Protein AF-A0AAD9NAL9-F1 (afdb_monomer_lite)

Radius of gyration: 39.84 Å; chains: 1; bounding box: 112×48×122 Å

InterPro domains:
  IPR003599 Immunoglobulin domain subtype [SM00409] (81-164)
  IPR003599 Immunoglobulin domain subtype [SM00409] (167-254)
  IPR013783 Immunoglobulin-like fold [G3DSA:2.60.40.10] (79-165)
  IPR036179 Immunoglobulin-like domain superfamily [SSF48726] (84-163)
  IPR036179 Immunoglobulin-like domain superfamily [SSF48726] (168-252)

Structure (mmCIF, N/CA/C/O backbone):
data_AF-A0AAD9NAL9-F1
#
_entry.id   AF-A0AAD9NAL9-F1
#
loop_
_atom_site.group_PDB
_atom_site.id
_atom_site.type_symbol
_atom_site.label_atom_id
_atom_site.label_alt_id
_atom_site.label_comp_id
_atom_site.label_asym_id
_atom_site.label_entity_id
_atom_site.label_seq_id
_atom_site.pdbx_PDB_ins_code
_atom_site.Cartn_x
_atom_site.Cartn_y
_atom_site.Cartn_z
_atom_site.occupancy
_atom_site.B_iso_or_equiv
_atom_site.auth_seq_id
_atom_site.auth_comp_id
_atom_site.auth_asym_id
_atom_site.auth_atom_id
_atom_site.pdbx_PDB_model_num
ATOM 1 N N . MET A 1 1 ? -46.123 9.321 -4.886 1.00 51.00 1 MET A N 1
ATOM 2 C CA . MET A 1 1 ? -44.839 9.885 -5.371 1.00 51.00 1 MET A CA 1
ATOM 3 C C . MET A 1 1 ? -43.604 9.031 -5.029 1.00 51.00 1 MET A C 1
ATOM 5 O O . MET A 1 1 ? -42.494 9.513 -5.182 1.00 51.00 1 MET A O 1
ATOM 9 N N . SER A 1 2 ? -43.747 7.754 -4.648 1.00 51.25 2 SER A N 1
ATOM 10 C CA . SER A 1 2 ? -42.620 6.907 -4.201 1.00 51.25 2 SER A CA 1
ATOM 11 C C . SER A 1 2 ? -42.384 5.634 -5.030 1.00 51.25 2 SER A C 1
ATOM 13 O O . SER A 1 2 ? -41.404 4.940 -4.795 1.00 51.25 2 SER A O 1
ATOM 15 N N . ALA A 1 3 ? -43.218 5.336 -6.034 1.00 46.09 3 ALA A N 1
ATOM 16 C CA . ALA A 1 3 ? -43.043 4.150 -6.885 1.00 46.09 3 ALA A CA 1
ATOM 17 C C . ALA A 1 3 ? -42.178 4.412 -8.138 1.00 46.09 3 ALA A C 1
ATOM 19 O O . ALA A 1 3 ? -41.497 3.512 -8.6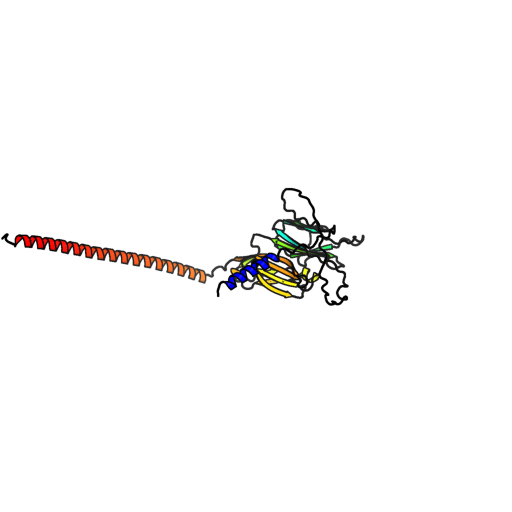21 1.00 46.09 3 ALA A O 1
ATOM 20 N N . SER A 1 4 ? -42.140 5.651 -8.640 1.00 50.12 4 SER A N 1
ATOM 21 C CA . SER A 1 4 ? -41.429 5.993 -9.885 1.00 50.12 4 SER A CA 1
ATOM 22 C C . SER A 1 4 ? -39.906 6.083 -9.726 1.00 50.12 4 SER A C 1
ATOM 24 O O . SER A 1 4 ? -39.181 5.876 -10.692 1.00 50.12 4 SER A O 1
ATOM 26 N N . ILE A 1 5 ? -39.408 6.342 -8.511 1.00 56.06 5 ILE A N 1
ATOM 27 C CA . ILE A 1 5 ? -37.963 6.448 -8.244 1.00 56.06 5 ILE A CA 1
ATOM 28 C C . ILE A 1 5 ? -37.315 5.058 -8.177 1.00 56.06 5 ILE A C 1
ATOM 30 O O . ILE A 1 5 ? -36.204 4.890 -8.662 1.00 56.06 5 ILE A O 1
ATOM 34 N N . ILE A 1 6 ? -38.033 4.047 -7.674 1.00 60.66 6 ILE A N 1
ATOM 35 C CA . ILE A 1 6 ? -37.538 2.662 -7.570 1.00 60.66 6 ILE A CA 1
ATOM 36 C C . ILE A 1 6 ? -37.454 1.996 -8.955 1.00 60.66 6 ILE A C 1
ATOM 38 O O . ILE A 1 6 ? -36.547 1.209 -9.222 1.00 60.66 6 ILE A O 1
ATOM 42 N N . TYR A 1 7 ? -38.356 2.355 -9.873 1.00 55.44 7 TYR A N 1
ATOM 43 C CA . TYR A 1 7 ? -38.320 1.847 -11.247 1.00 55.44 7 TYR A CA 1
ATOM 44 C C . TYR A 1 7 ? -37.151 2.441 -12.056 1.00 55.44 7 TYR A C 1
ATOM 46 O O . TYR A 1 7 ? -36.546 1.744 -12.868 1.00 55.44 7 TYR A O 1
ATOM 54 N N . LEU A 1 8 ? -36.773 3.699 -11.789 1.00 52.38 8 LEU A N 1
ATOM 55 C CA . LEU A 1 8 ? -35.640 4.352 -12.455 1.00 52.38 8 LEU A CA 1
ATOM 56 C C . LEU A 1 8 ? -34.282 3.789 -11.995 1.00 52.38 8 LEU A C 1
ATOM 58 O O . LEU A 1 8 ? -33.385 3.616 -12.819 1.00 52.38 8 LEU A O 1
ATOM 62 N N . THR A 1 9 ? -34.131 3.437 -10.712 1.00 59.38 9 THR A N 1
ATOM 63 C CA . THR A 1 9 ? -32.904 2.800 -10.198 1.00 59.38 9 THR A CA 1
ATOM 64 C C . THR A 1 9 ? -32.730 1.364 -10.689 1.00 59.38 9 THR A C 1
ATOM 66 O O . THR A 1 9 ? -31.605 0.961 -10.978 1.00 59.38 9 THR A O 1
ATOM 69 N N . LEU A 1 10 ? -33.817 0.606 -10.869 1.00 53.22 10 LEU A N 1
ATOM 70 C CA . LEU A 1 10 ? -33.749 -0.753 -11.423 1.00 53.22 10 LEU A CA 1
ATOM 71 C C . LEU A 1 10 ? -33.421 -0.774 -12.927 1.00 53.22 10 LEU A C 1
ATOM 73 O O . LEU A 1 10 ? -32.719 -1.677 -13.384 1.00 53.22 10 LEU A O 1
ATOM 77 N N . ILE A 1 11 ? -33.859 0.234 -13.690 1.00 58.50 11 ILE A N 1
ATOM 78 C CA . ILE A 1 11 ? -33.485 0.382 -15.107 1.00 58.50 11 ILE A CA 1
ATOM 79 C C . ILE A 1 11 ? -32.013 0.807 -15.243 1.00 58.50 11 ILE A C 1
ATOM 81 O O . ILE A 1 11 ? -31.297 0.256 -16.078 1.00 58.50 11 ILE A O 1
ATOM 85 N N . LEU A 1 12 ? -31.521 1.706 -14.381 1.00 47.50 12 LEU A N 1
ATOM 86 C CA . LEU A 1 12 ? -30.110 2.116 -14.381 1.00 47.50 12 LEU A CA 1
ATOM 87 C C . LEU A 1 12 ? -29.156 0.975 -13.989 1.00 47.50 12 LEU A C 1
ATOM 89 O O . LEU A 1 12 ? -28.090 0.857 -14.587 1.00 47.50 12 LEU A O 1
ATOM 93 N N . MET A 1 13 ? -29.545 0.075 -13.076 1.00 47.28 13 MET A N 1
ATOM 94 C CA . MET A 1 13 ? -28.722 -1.103 -12.753 1.00 47.28 13 MET A CA 1
ATOM 95 C C . MET A 1 13 ? -28.662 -2.135 -13.890 1.00 47.28 13 MET A C 1
ATOM 97 O O . MET A 1 13 ? -27.633 -2.787 -14.060 1.00 47.28 13 MET A O 1
ATOM 101 N N . ARG A 1 14 ? -29.708 -2.258 -14.722 1.00 44.16 14 ARG A N 1
ATOM 102 C CA . ARG A 1 14 ? -29.661 -3.138 -15.905 1.00 44.16 14 ARG A CA 1
ATOM 103 C C . ARG A 1 14 ? -28.822 -2.578 -17.053 1.00 44.16 14 ARG A C 1
ATOM 105 O O . ARG A 1 14 ? -28.233 -3.363 -17.784 1.00 44.16 14 ARG A O 1
ATOM 112 N N . ILE A 1 15 ? -28.727 -1.255 -17.196 1.00 44.03 15 ILE A N 1
ATOM 113 C CA . ILE A 1 15 ? -27.883 -0.630 -18.229 1.00 44.03 15 ILE A CA 1
ATOM 114 C C . ILE A 1 15 ? -26.394 -0.737 -17.861 1.00 44.03 15 ILE A C 1
ATOM 116 O O . ILE A 1 15 ? -25.570 -0.948 -18.744 1.00 44.03 15 ILE A O 1
ATOM 120 N N . VAL A 1 16 ? -26.047 -0.683 -16.570 1.00 42.72 16 VAL A N 1
ATOM 121 C CA . VAL A 1 16 ? -24.656 -0.874 -16.114 1.00 42.72 16 VAL A CA 1
ATOM 122 C C . VAL A 1 16 ? -24.219 -2.341 -16.228 1.00 42.72 16 VAL A C 1
ATOM 124 O O . VAL A 1 16 ? -23.090 -2.602 -16.614 1.00 42.72 16 VAL A O 1
ATOM 127 N N . SER A 1 17 ? -25.122 -3.304 -16.010 1.00 37.75 17 SER A N 1
ATOM 128 C CA . SER A 1 17 ? -24.812 -4.735 -16.173 1.00 37.75 17 SER A CA 1
ATOM 129 C C . SER A 1 17 ? -24.691 -5.194 -17.634 1.00 37.75 17 SER A C 1
ATOM 131 O O . SER A 1 17 ? -24.139 -6.261 -17.872 1.00 37.75 17 SER A O 1
ATOM 133 N N . ALA A 1 18 ? -25.212 -4.433 -18.601 1.00 35.47 18 ALA A N 1
ATOM 134 C CA . ALA A 1 18 ? -25.127 -4.758 -20.029 1.00 35.47 18 ALA A CA 1
ATOM 135 C C . ALA A 1 18 ? -23.920 -4.102 -20.731 1.00 35.47 18 ALA A C 1
ATOM 137 O O . ALA A 1 18 ? -23.690 -4.349 -21.912 1.00 35.47 18 ALA A O 1
ATOM 138 N N . ALA A 1 19 ? -23.154 -3.262 -20.024 1.00 33.94 19 ALA A N 1
ATOM 139 C CA . ALA A 1 19 ? -21.952 -2.614 -20.551 1.00 33.94 19 ALA A CA 1
ATOM 140 C C . ALA A 1 19 ? -20.667 -3.447 -20.355 1.00 33.94 19 ALA A C 1
ATOM 142 O O . ALA A 1 19 ? -19.651 -3.119 -20.959 1.00 33.94 19 ALA A O 1
ATOM 143 N N . ASP A 1 20 ? -20.728 -4.539 -19.584 1.00 34.47 20 ASP A N 1
ATOM 144 C CA . ASP A 1 20 ? -19.596 -5.445 -19.318 1.00 34.47 20 ASP A CA 1
ATOM 145 C C . ASP A 1 20 ? -19.488 -6.617 -20.319 1.00 34.47 20 ASP A C 1
ATOM 147 O O . ASP A 1 20 ? -18.654 -7.504 -20.156 1.00 34.47 20 ASP A O 1
ATOM 151 N N . GLU A 1 21 ? -20.296 -6.636 -21.386 1.00 32.81 21 GLU A N 1
ATOM 152 C CA . GLU A 1 21 ? -20.374 -7.770 -22.324 1.00 32.81 21 GLU A CA 1
ATOM 153 C C . GLU A 1 21 ? -20.042 -7.390 -23.779 1.00 32.81 21 GLU A C 1
ATOM 155 O O . GLU A 1 21 ? -20.646 -7.876 -24.735 1.00 32.81 21 GLU A O 1
ATOM 160 N N . LEU A 1 22 ? -19.058 -6.504 -23.966 1.00 30.73 22 LEU A N 1
ATOM 161 C CA . LEU A 1 22 ? -18.557 -6.119 -25.291 1.00 30.73 22 LEU A CA 1
ATOM 162 C C . LEU A 1 22 ? -17.033 -5.927 -25.316 1.00 30.73 22 LEU A C 1
ATOM 164 O O . LEU A 1 22 ? -16.530 -4.951 -25.858 1.00 30.73 22 LEU A O 1
ATOM 168 N N . ASP A 1 23 ? -16.295 -6.916 -24.809 1.00 28.22 23 ASP A N 1
ATOM 169 C CA . ASP A 1 23 ? -14.891 -7.135 -25.172 1.00 28.22 23 ASP A CA 1
ATOM 170 C C . ASP A 1 23 ? -14.770 -8.407 -26.023 1.00 28.22 23 ASP A C 1
ATOM 172 O O . ASP A 1 23 ? -14.484 -9.517 -25.574 1.00 28.22 23 ASP A O 1
ATOM 176 N N . HIS A 1 24 ? -15.023 -8.231 -27.318 1.00 28.52 24 HIS A N 1
ATOM 177 C CA . HIS A 1 24 ? -14.598 -9.167 -28.352 1.00 28.52 24 HIS A CA 1
ATOM 178 C C . HIS A 1 24 ? -13.818 -8.392 -29.414 1.00 28.52 24 HIS A C 1
ATOM 180 O O . HIS A 1 24 ? -14.261 -8.197 -30.546 1.00 28.52 24 HIS A O 1
ATOM 186 N N . CYS A 1 25 ? -12.631 -7.921 -29.027 1.00 25.94 25 CYS A N 1
ATOM 187 C CA . CYS A 1 25 ? -11.611 -7.541 -29.992 1.00 25.94 25 CYS A CA 1
ATOM 188 C C . CYS A 1 25 ? -10.843 -8.795 -30.413 1.00 25.94 25 CYS A C 1
ATOM 190 O O . CYS A 1 25 ? -10.141 -9.437 -29.639 1.00 25.94 25 CYS A O 1
ATOM 192 N N . SER A 1 26 ? -11.046 -9.129 -31.679 1.00 25.02 26 SER A N 1
ATOM 193 C CA . SER A 1 26 ? -10.392 -10.158 -32.469 1.00 25.02 26 SER A CA 1
ATOM 194 C C . SER A 1 26 ? -8.886 -10.275 -32.233 1.00 25.02 26 SER A C 1
ATOM 196 O O . SER A 1 26 ? -8.122 -9.354 -32.517 1.00 25.02 26 SER A O 1
ATOM 198 N N . GLU A 1 27 ? -8.493 -11.478 -31.838 1.00 27.20 27 GLU A N 1
ATOM 199 C CA . GLU A 1 27 ? -7.145 -12.024 -31.882 1.00 27.20 27 GLU A CA 1
ATOM 200 C C . GLU A 1 27 ? -6.640 -12.041 -33.340 1.00 27.20 27 GLU A C 1
ATOM 202 O O . GLU A 1 27 ? -7.113 -12.802 -34.193 1.00 27.20 27 GLU A O 1
ATOM 207 N N . VAL A 1 28 ? -5.697 -11.151 -33.649 1.00 26.27 28 VAL A N 1
ATOM 208 C CA . VAL A 1 28 ? -4.806 -11.301 -34.801 1.00 26.27 28 VAL A CA 1
ATOM 209 C C . VAL A 1 28 ? -3.610 -12.095 -34.294 1.00 26.27 28 VAL A C 1
ATOM 211 O O . VAL A 1 28 ? -2.875 -11.629 -33.431 1.00 26.27 28 VAL A O 1
ATOM 214 N N . GLN A 1 29 ? -3.441 -13.312 -34.812 1.00 31.14 29 GLN A N 1
ATOM 215 C CA . GLN A 1 29 ? -2.244 -14.119 -34.594 1.00 31.14 29 GLN A CA 1
ATOM 216 C C . GLN A 1 29 ? -1.011 -13.365 -35.109 1.00 31.14 29 GLN A C 1
ATOM 218 O O . GLN A 1 29 ? -0.731 -13.372 -36.307 1.00 31.14 29 GLN A O 1
ATOM 223 N N . GLU A 1 30 ? -0.246 -12.769 -34.198 1.00 30.31 30 GLU A N 1
ATOM 224 C CA . GLU A 1 30 ? 1.172 -12.483 -34.397 1.00 30.31 30 GLU A CA 1
ATOM 225 C C . GLU A 1 30 ? 1.987 -13.389 -33.473 1.00 30.31 30 GLU A C 1
ATOM 227 O O . GLU A 1 30 ? 2.150 -13.158 -32.277 1.00 30.31 30 GLU A O 1
ATOM 232 N N . ASN A 1 31 ? 2.501 -14.471 -34.056 1.00 34.88 31 ASN A N 1
ATOM 233 C CA . ASN A 1 31 ? 3.429 -15.368 -33.390 1.00 34.88 31 ASN A CA 1
ATOM 234 C C . ASN A 1 31 ? 4.734 -14.621 -33.073 1.00 34.88 31 ASN A C 1
ATOM 236 O O . ASN A 1 31 ? 5.449 -14.178 -33.974 1.00 34.88 31 ASN A O 1
ATOM 240 N N . GLY A 1 32 ? 5.061 -14.534 -31.783 1.00 37.47 32 GLY A N 1
ATOM 241 C CA . GLY A 1 32 ? 6.401 -14.203 -31.302 1.00 37.47 32 GLY A CA 1
ATOM 242 C C . GLY A 1 32 ? 6.445 -13.050 -30.307 1.00 37.47 32 GLY A C 1
ATOM 243 O O . GLY A 1 32 ? 6.965 -11.995 -30.666 1.00 37.47 32 GLY A O 1
ATOM 244 N N . CYS A 1 33 ? 5.906 -13.273 -29.096 1.00 42.09 33 CYS A N 1
ATOM 245 C CA . CYS A 1 33 ? 6.403 -12.733 -27.810 1.00 42.09 33 CYS A CA 1
ATOM 246 C C . CYS A 1 33 ? 5.538 -13.057 -26.564 1.00 42.09 33 CYS A C 1
ATOM 248 O O . CYS A 1 33 ? 5.789 -12.503 -25.500 1.00 42.09 33 CYS A O 1
ATOM 250 N N . HIS A 1 34 ? 4.545 -13.953 -26.646 1.00 43.84 34 HIS A N 1
ATOM 251 C CA . HIS A 1 34 ? 3.586 -14.169 -25.548 1.00 43.84 34 HIS A CA 1
ATOM 252 C C . HIS A 1 34 ? 3.955 -15.222 -24.483 1.00 43.84 34 HIS A C 1
ATOM 254 O O . HIS A 1 34 ? 3.189 -15.385 -23.537 1.00 43.84 34 HIS A O 1
ATOM 260 N N . ASP A 1 35 ? 5.124 -15.869 -24.538 1.00 41.47 35 ASP A N 1
ATOM 261 C CA . ASP A 1 35 ? 5.547 -16.812 -23.484 1.00 41.47 35 ASP A CA 1
ATOM 262 C C . ASP A 1 35 ? 6.144 -16.086 -22.264 1.00 41.47 35 ASP A C 1
ATOM 264 O O . ASP A 1 35 ? 7.337 -16.172 -21.963 1.00 41.47 35 ASP A O 1
ATOM 268 N N . ASN A 1 36 ? 5.300 -15.355 -21.537 1.00 49.53 36 ASN A N 1
ATOM 269 C CA . ASN A 1 36 ? 5.564 -14.980 -20.149 1.00 49.53 36 ASN A CA 1
ATOM 270 C C . ASN A 1 36 ? 4.796 -15.962 -19.260 1.00 49.53 36 ASN A C 1
ATOM 272 O O . ASN A 1 36 ? 3.617 -15.773 -18.970 1.00 49.53 36 ASN A O 1
ATOM 276 N N . THR A 1 37 ? 5.446 -17.059 -18.877 1.00 47.44 37 THR A N 1
ATOM 277 C CA . THR A 1 37 ? 4.820 -18.126 -18.091 1.00 47.44 37 THR A CA 1
ATOM 278 C C . THR A 1 37 ? 4.861 -17.781 -16.604 1.00 47.44 37 THR A C 1
ATOM 280 O O . THR A 1 37 ? 5.936 -17.681 -16.008 1.00 47.44 37 THR A O 1
ATOM 283 N N . ILE A 1 38 ? 3.686 -17.627 -15.993 1.00 47.88 38 ILE A N 1
ATOM 284 C CA . ILE A 1 38 ? 3.529 -17.662 -14.538 1.00 47.88 38 ILE A CA 1
ATOM 285 C C . ILE A 1 38 ? 3.454 -19.141 -14.165 1.00 47.88 38 ILE A C 1
ATOM 287 O O . ILE A 1 38 ? 2.459 -19.806 -14.447 1.00 47.88 38 ILE A O 1
ATOM 291 N N . HIS A 1 39 ? 4.528 -19.684 -13.598 1.00 40.19 39 HIS A N 1
ATOM 292 C CA . HIS A 1 39 ? 4.489 -21.038 -13.058 1.00 40.19 39 HIS A CA 1
ATOM 293 C C . HIS A 1 39 ? 3.887 -20.985 -11.654 1.00 40.19 39 HIS A C 1
ATOM 295 O O . HIS A 1 39 ? 4.576 -20.663 -10.689 1.00 40.19 39 HIS A O 1
ATOM 301 N N . HIS A 1 40 ? 2.594 -21.288 -11.567 1.00 38.03 40 HIS A N 1
ATOM 302 C CA . HIS A 1 40 ? 2.006 -21.852 -10.360 1.00 38.03 40 HIS A CA 1
ATOM 303 C C . HIS A 1 40 ? 2.178 -23.372 -10.456 1.00 38.03 40 HIS A C 1
ATOM 305 O O . HIS A 1 40 ? 1.823 -23.964 -11.476 1.00 38.03 40 HIS A O 1
ATOM 311 N N . ASP A 1 41 ? 2.772 -24.001 -9.445 1.00 32.38 41 ASP A N 1
ATOM 312 C CA . ASP A 1 41 ? 2.910 -25.458 -9.397 1.00 32.38 41 ASP A CA 1
ATOM 313 C C . ASP A 1 41 ? 1.529 -26.103 -9.153 1.00 32.38 41 ASP A C 1
ATOM 315 O O . ASP A 1 41 ? 1.151 -26.352 -8.012 1.00 32.38 41 ASP A O 1
ATOM 319 N N . GLU A 1 42 ? 0.768 -26.374 -10.222 1.00 32.22 42 GLU A N 1
ATOM 320 C CA . GLU A 1 42 ? -0.460 -27.189 -10.195 1.00 32.22 42 GLU A CA 1
ATOM 321 C C . GLU A 1 42 ? -0.547 -28.175 -11.388 1.00 32.22 42 GLU A C 1
ATOM 323 O O . GLU A 1 42 ? -0.048 -27.925 -12.485 1.00 32.22 42 GLU A O 1
ATOM 328 N N . ALA A 1 43 ? -1.149 -29.346 -11.131 1.00 29.08 43 ALA A N 1
ATOM 329 C CA . ALA A 1 43 ? -1.182 -30.569 -11.953 1.00 29.08 43 ALA A CA 1
ATOM 330 C C . ALA A 1 43 ? -2.134 -30.512 -13.187 1.00 29.08 43 ALA A C 1
ATOM 332 O O . ALA A 1 43 ? -3.031 -29.672 -13.229 1.00 29.08 43 ALA A O 1
ATOM 333 N N . PRO A 1 44 ? -1.999 -31.405 -14.201 1.00 30.25 44 PRO A N 1
ATOM 334 C CA . PRO A 1 44 ? -2.590 -31.196 -15.527 1.00 30.25 44 PRO A CA 1
ATOM 335 C C . PRO A 1 44 ? -4.022 -31.738 -15.668 1.00 30.25 44 PRO A C 1
ATOM 337 O O . PRO A 1 44 ? -4.306 -32.874 -15.287 1.00 30.25 44 PRO A O 1
ATOM 340 N N . SER A 1 45 ? -4.906 -30.986 -16.339 1.00 29.00 45 SER A N 1
ATOM 341 C CA . SER A 1 45 ? -6.152 -31.539 -16.890 1.00 29.00 45 SER A CA 1
ATOM 342 C C . SER A 1 45 ? -6.596 -30.873 -18.206 1.00 29.00 45 SER A C 1
ATOM 344 O O . SER A 1 45 ? -6.669 -29.654 -18.303 1.00 29.00 45 SER A O 1
ATOM 346 N N . GLY A 1 46 ? -6.897 -31.718 -19.204 1.00 28.70 46 GLY A N 1
ATOM 347 C CA . GLY A 1 46 ? -8.086 -31.625 -20.067 1.00 28.70 46 GLY A CA 1
ATOM 348 C C . GLY A 1 46 ? -8.126 -30.651 -21.255 1.00 28.70 46 GLY A C 1
ATOM 349 O O . GLY A 1 46 ? -8.581 -29.524 -21.123 1.00 28.70 46 GLY A O 1
ATOM 350 N N . ASN A 1 47 ? -7.823 -31.158 -22.456 1.00 28.53 47 ASN A N 1
ATOM 351 C CA . ASN A 1 47 ? -8.147 -30.555 -23.762 1.00 28.53 47 ASN A CA 1
ATOM 352 C C . ASN A 1 47 ? -9.662 -30.502 -24.041 1.00 28.53 47 ASN A C 1
ATOM 354 O O . ASN A 1 47 ? -10.315 -31.539 -23.936 1.00 28.53 47 ASN A O 1
ATOM 358 N N . ILE A 1 48 ? -10.177 -29.383 -24.578 1.00 29.81 48 ILE A N 1
ATOM 359 C CA . ILE A 1 48 ? -11.414 -29.351 -25.387 1.00 29.81 48 ILE A CA 1
ATOM 360 C C . ILE A 1 48 ? -11.264 -28.380 -26.572 1.00 29.81 48 ILE A C 1
ATOM 362 O O . ILE A 1 48 ? -10.875 -27.225 -26.431 1.00 29.81 48 ILE A O 1
ATOM 366 N N . THR A 1 49 ? -11.598 -28.882 -27.760 1.00 30.58 49 THR A N 1
ATOM 367 C CA . THR A 1 49 ? -11.603 -28.213 -29.069 1.00 30.58 49 THR A CA 1
ATOM 368 C C . THR A 1 49 ? -12.981 -27.650 -29.452 1.00 30.58 49 THR A C 1
ATOM 370 O O . THR A 1 49 ? -13.981 -28.333 -29.249 1.00 30.58 49 THR A O 1
ATOM 373 N N . SER A 1 50 ? -13.009 -26.525 -30.188 1.00 31.17 50 SER A N 1
ATOM 374 C CA . SER A 1 50 ? -13.605 -26.375 -31.546 1.00 31.17 50 SER A CA 1
ATOM 375 C C . SER A 1 50 ? -14.459 -25.113 -31.826 1.00 31.17 50 SER A C 1
ATOM 377 O O . SER A 1 50 ? -15.346 -24.744 -31.071 1.00 31.17 50 SER A O 1
ATOM 379 N N . ARG A 1 51 ? -14.156 -24.506 -32.993 1.00 29.56 51 ARG A N 1
ATOM 380 C CA . ARG A 1 51 ? -15.008 -23.854 -34.024 1.00 29.56 51 ARG A CA 1
ATOM 381 C C . ARG A 1 51 ? -16.286 -23.108 -33.590 1.00 29.56 51 ARG A C 1
ATOM 383 O O . ARG A 1 51 ? -17.241 -23.733 -33.157 1.00 29.56 51 ARG A O 1
ATOM 390 N N . THR A 1 52 ? -16.424 -21.842 -34.021 1.00 29.28 52 THR A N 1
ATOM 391 C CA . THR A 1 52 ? -17.216 -21.412 -35.211 1.00 29.28 52 THR A CA 1
ATOM 392 C C . THR A 1 52 ? -17.055 -19.895 -35.453 1.00 29.28 52 THR A C 1
ATOM 394 O O . THR A 1 52 ? -17.404 -19.088 -34.603 1.00 29.28 52 THR A O 1
ATOM 397 N N . LYS A 1 53 ? -16.546 -19.488 -36.629 1.00 30.45 53 LYS A N 1
ATOM 398 C CA . LYS A 1 53 ? -16.505 -18.089 -37.114 1.00 30.45 53 LYS A CA 1
ATOM 399 C C . LYS A 1 53 ? -17.709 -17.830 -38.026 1.00 30.45 53 LYS A C 1
ATOM 401 O O . LYS A 1 53 ? -17.866 -18.546 -39.015 1.00 30.45 53 LYS A O 1
ATOM 406 N N . ARG A 1 54 ? -18.491 -16.769 -37.787 1.00 29.12 54 ARG A N 1
ATOM 407 C CA . ARG A 1 54 ? -19.352 -16.164 -38.821 1.00 29.12 54 ARG A CA 1
ATOM 408 C C . ARG A 1 54 ? -19.390 -14.636 -38.729 1.00 29.12 54 ARG A C 1
ATOM 410 O O . ARG A 1 54 ? -19.553 -14.048 -37.673 1.00 29.12 54 ARG A O 1
ATOM 417 N N . SER A 1 55 ? -19.191 -14.065 -39.910 1.00 30.39 55 SER A N 1
ATOM 418 C CA . SER A 1 55 ? -19.109 -12.669 -40.334 1.00 30.39 55 SER A CA 1
ATOM 419 C C . SER A 1 55 ? -20.309 -11.791 -39.971 1.00 30.39 55 SER A C 1
ATOM 421 O O . SER A 1 55 ? -21.426 -12.151 -40.322 1.00 30.39 55 SER A O 1
ATOM 423 N N . LEU A 1 56 ? -20.040 -10.563 -39.508 1.00 27.97 56 LEU A N 1
ATOM 424 C CA . LEU A 1 56 ? -20.865 -9.377 -39.776 1.00 27.97 56 LEU A CA 1
ATOM 425 C C . LEU A 1 56 ? -19.956 -8.155 -40.016 1.00 27.97 56 LEU A C 1
ATOM 427 O O . LEU A 1 56 ? -19.538 -7.462 -39.094 1.00 27.97 56 LEU A O 1
ATOM 431 N N . ARG A 1 57 ? -19.628 -7.899 -41.289 1.00 29.78 57 ARG A N 1
ATOM 432 C CA . ARG A 1 57 ? -19.164 -6.589 -41.768 1.00 29.78 57 ARG A CA 1
ATOM 433 C C . ARG A 1 57 ? -20.391 -5.790 -42.199 1.00 29.78 57 ARG A C 1
ATOM 435 O O . ARG A 1 57 ? -21.027 -6.178 -43.171 1.00 29.78 57 ARG A O 1
ATOM 442 N N . SER A 1 58 ? -20.682 -4.672 -41.543 1.00 28.89 58 SER A N 1
ATOM 443 C CA . SER A 1 58 ? -20.973 -3.379 -42.189 1.00 28.89 58 SER A CA 1
ATOM 444 C C . SER A 1 58 ? -21.555 -2.375 -41.190 1.00 28.89 58 SER A C 1
ATOM 446 O O . SER A 1 58 ? -22.226 -2.753 -40.240 1.00 28.89 58 SER A O 1
ATOM 448 N N . ILE A 1 59 ? -21.340 -1.093 -41.512 1.00 31.48 59 ILE A N 1
ATOM 449 C CA . ILE A 1 59 ? -21.970 0.113 -40.950 1.00 31.48 59 ILE A CA 1
ATOM 450 C C . ILE A 1 59 ? -21.252 0.691 -39.721 1.00 31.48 59 ILE A C 1
ATOM 452 O O . ILE A 1 59 ? -21.519 0.314 -38.596 1.00 31.48 59 ILE A O 1
ATOM 456 N N . PHE A 1 60 ? -20.317 1.618 -39.970 1.00 28.58 60 PHE A N 1
ATOM 457 C CA . PHE A 1 60 ? -20.317 3.006 -39.467 1.00 28.58 60 PHE A CA 1
ATOM 458 C C . PHE A 1 60 ? -19.043 3.708 -39.979 1.00 28.58 60 PHE A C 1
ATOM 460 O O . PHE A 1 60 ? -17.961 3.595 -39.411 1.00 28.58 60 PHE A O 1
ATOM 467 N N . LYS A 1 61 ? -19.151 4.433 -41.102 1.00 29.92 61 LYS A N 1
ATOM 468 C CA . LYS A 1 61 ? -18.125 5.403 -41.523 1.00 29.92 61 LYS A CA 1
ATOM 469 C C . LYS A 1 61 ? -18.386 6.709 -40.773 1.00 29.92 61 LYS A C 1
ATOM 471 O O . LYS A 1 61 ? -19.157 7.539 -41.246 1.00 29.92 61 LYS A O 1
ATOM 476 N N . ILE A 1 62 ? -17.753 6.888 -39.617 1.00 30.31 62 ILE A N 1
ATOM 477 C CA . ILE A 1 62 ? -17.698 8.188 -38.938 1.00 30.31 62 ILE A CA 1
ATOM 478 C C . ILE A 1 62 ? -16.460 8.927 -39.452 1.00 30.31 62 ILE A C 1
ATOM 480 O O . ILE A 1 62 ? -15.337 8.433 -39.386 1.00 30.31 62 ILE A O 1
ATOM 484 N N . LYS A 1 63 ? -16.687 10.107 -40.029 1.00 27.50 63 LYS A N 1
ATOM 485 C CA . LYS A 1 63 ? -15.658 10.984 -40.591 1.00 27.50 63 LYS A CA 1
ATOM 486 C C . LYS A 1 63 ? -15.000 11.749 -39.436 1.00 27.50 63 LYS A C 1
ATOM 488 O O . LYS A 1 63 ? -15.536 12.752 -38.981 1.00 27.50 63 LYS A O 1
ATOM 493 N N . ILE A 1 64 ? -13.875 11.244 -38.930 1.00 32.94 64 ILE A N 1
ATOM 494 C CA . ILE A 1 64 ? -13.072 11.920 -37.897 1.00 32.94 64 ILE A CA 1
ATOM 495 C C . ILE A 1 64 ? -12.340 13.106 -38.556 1.00 32.94 64 ILE A C 1
ATOM 497 O O . ILE A 1 64 ? -11.747 12.921 -39.624 1.00 32.94 64 ILE A O 1
ATOM 501 N N . PRO A 1 65 ? -12.384 14.323 -37.983 1.00 32.84 65 PRO A N 1
ATOM 502 C CA . PRO A 1 65 ? -11.677 15.475 -38.530 1.00 32.84 65 PRO A CA 1
ATOM 503 C C . PRO A 1 65 ? -10.161 15.245 -38.514 1.00 32.84 65 PRO A C 1
ATOM 505 O O . PRO A 1 65 ? -9.611 14.650 -37.590 1.00 32.84 65 PRO A O 1
ATOM 508 N N . HIS A 1 66 ? -9.503 15.718 -39.572 1.00 35.78 66 HIS A N 1
ATOM 509 C CA . HIS A 1 66 ? -8.064 15.632 -39.802 1.00 35.78 66 HIS A CA 1
ATOM 510 C C . HIS A 1 66 ? -7.254 16.149 -38.598 1.00 35.78 66 HIS A C 1
ATOM 512 O O . HIS A 1 66 ? -7.012 17.347 -38.475 1.00 35.78 66 HIS A O 1
ATOM 518 N N . LEU A 1 67 ? -6.773 15.239 -37.745 1.00 34.28 67 LEU A N 1
ATOM 519 C CA . LEU A 1 67 ? -5.597 15.511 -36.926 1.00 34.28 67 LEU A CA 1
ATOM 520 C C . LEU A 1 67 ? -4.373 15.579 -37.848 1.00 34.28 67 LEU A C 1
ATOM 522 O O . LEU A 1 67 ? -4.167 14.713 -38.703 1.00 34.28 67 LEU A O 1
ATOM 526 N N . SER A 1 68 ? -3.591 16.644 -37.677 1.00 33.97 68 SER A N 1
ATOM 527 C CA . SER A 1 68 ? -2.337 16.917 -38.381 1.00 33.97 68 SER A CA 1
ATOM 528 C C . SER A 1 68 ? -1.438 15.673 -38.453 1.00 33.97 68 SER A C 1
ATOM 530 O O . SER A 1 68 ? -1.082 15.079 -37.435 1.00 33.97 68 SER A O 1
ATOM 532 N N . LYS A 1 69 ? -1.067 15.287 -39.680 1.00 36.44 69 LYS A N 1
ATOM 533 C CA . LYS A 1 69 ? -0.238 14.112 -40.000 1.00 36.44 69 LYS A CA 1
ATOM 534 C C . LYS A 1 69 ? 1.224 14.237 -39.547 1.00 36.44 69 LYS A C 1
ATOM 536 O O . LYS A 1 69 ? 1.957 13.254 -39.635 1.00 36.44 69 LYS A O 1
ATOM 541 N N . ASP A 1 70 ? 1.646 15.394 -39.044 1.00 35.53 70 ASP A N 1
ATOM 542 C CA . ASP A 1 70 ? 3.067 15.681 -38.823 1.00 35.53 70 ASP A CA 1
ATOM 543 C C . ASP A 1 70 ? 3.569 15.380 -37.399 1.00 35.53 70 ASP A C 1
ATOM 545 O O . ASP A 1 70 ? 4.769 15.443 -37.152 1.00 35.53 70 ASP A O 1
ATOM 549 N N . VAL A 1 71 ? 2.699 14.939 -36.479 1.00 38.22 71 VAL A N 1
ATOM 550 C CA . VAL A 1 71 ? 3.095 14.554 -35.102 1.00 38.22 71 VAL A CA 1
ATOM 551 C C . VAL A 1 71 ? 3.408 13.049 -34.955 1.00 38.22 71 VAL A C 1
ATOM 553 O O . VAL A 1 71 ? 4.079 12.644 -34.012 1.00 38.22 71 VAL A O 1
ATOM 556 N N . TYR A 1 72 ? 3.021 12.203 -35.917 1.00 36.00 72 TYR A N 1
ATOM 557 C CA . TYR A 1 72 ? 3.157 10.733 -35.824 1.00 36.00 72 TYR A CA 1
ATOM 558 C C . TYR A 1 72 ? 4.354 10.135 -36.590 1.00 36.00 72 TYR A C 1
ATOM 560 O O . TYR A 1 72 ? 4.417 8.926 -36.809 1.00 36.00 72 TYR A O 1
ATOM 568 N N . LYS A 1 73 ? 5.327 10.956 -37.008 1.00 30.97 73 LYS A N 1
ATOM 569 C CA . LYS A 1 73 ? 6.518 10.493 -37.751 1.00 30.97 73 LYS A CA 1
ATOM 570 C C . LYS A 1 73 ? 7.729 10.125 -36.886 1.00 30.97 73 LYS A C 1
ATOM 572 O O . LYS A 1 73 ? 8.778 9.802 -37.437 1.00 30.97 73 LYS A O 1
ATOM 577 N N . ASN A 1 74 ? 7.597 10.079 -35.562 1.00 36.75 74 ASN A N 1
ATOM 578 C CA . ASN A 1 74 ? 8.523 9.292 -34.751 1.00 36.75 74 ASN A CA 1
ATOM 579 C C . ASN A 1 74 ? 8.008 7.858 -34.743 1.00 36.75 74 ASN A C 1
ATOM 581 O O . ASN A 1 74 ? 6.928 7.609 -34.219 1.00 36.75 74 ASN A O 1
ATOM 585 N N . LYS A 1 75 ? 8.763 6.958 -35.391 1.00 35.72 75 LYS A N 1
ATOM 586 C CA . LYS A 1 75 ? 8.566 5.499 -35.416 1.00 35.72 75 LYS A CA 1
ATOM 587 C C . LYS A 1 75 ? 7.760 5.042 -34.200 1.00 35.72 75 LYS A C 1
ATOM 589 O O . LYS A 1 75 ? 8.276 5.121 -33.086 1.00 35.72 75 LYS A O 1
ATOM 594 N N . LEU A 1 76 ? 6.525 4.586 -34.431 1.00 38.66 76 LEU A N 1
ATOM 595 C CA . LEU A 1 76 ? 5.733 3.857 -33.445 1.00 38.66 76 LEU A CA 1
ATOM 596 C C . LEU A 1 76 ? 6.517 2.597 -33.057 1.00 38.66 76 LEU A C 1
ATOM 598 O O . LEU A 1 76 ? 6.341 1.526 -33.629 1.00 38.66 76 LEU A O 1
ATOM 602 N N . PHE A 1 77 ? 7.437 2.740 -32.112 1.00 47.28 77 PHE A N 1
ATOM 603 C CA . PHE A 1 77 ? 7.768 1.648 -31.226 1.00 47.28 77 PHE A CA 1
ATOM 604 C C . PHE A 1 77 ? 6.482 1.392 -30.442 1.00 47.28 77 PHE A C 1
ATOM 606 O O . PHE A 1 77 ? 5.976 2.292 -29.774 1.00 47.28 77 PHE A O 1
ATOM 613 N N . HIS A 1 78 ? 5.890 0.212 -30.617 1.00 48.22 78 HIS A N 1
ATOM 614 C CA . HIS A 1 78 ? 4.809 -0.245 -29.754 1.00 48.22 78 HIS A CA 1
ATOM 615 C C . HIS A 1 78 ? 5.398 -0.372 -28.349 1.00 48.22 78 HIS A C 1
ATOM 617 O O . HIS A 1 78 ? 6.175 -1.282 -28.065 1.00 48.22 78 HIS A O 1
ATOM 623 N N . TRP A 1 79 ? 5.128 0.618 -27.505 1.00 62.84 79 TRP A N 1
ATOM 624 C CA . TRP A 1 79 ? 5.605 0.664 -26.132 1.00 62.84 79 TRP A CA 1
ATOM 625 C C . TRP A 1 79 ? 4.669 -0.139 -25.240 1.00 62.84 79 TRP A C 1
ATOM 627 O O . TRP A 1 79 ? 4.042 0.415 -24.344 1.00 62.84 79 TRP A O 1
ATOM 637 N N . ASP A 1 80 ? 4.522 -1.436 -25.490 1.00 72.06 80 ASP A N 1
ATOM 638 C CA . ASP A 1 80 ? 3.603 -2.231 -24.686 1.00 72.06 80 ASP A CA 1
ATOM 639 C C . ASP A 1 80 ? 4.138 -2.315 -23.252 1.00 72.06 80 ASP A C 1
ATOM 641 O O . ASP A 1 80 ? 5.263 -2.746 -22.984 1.00 72.06 80 ASP A O 1
ATOM 645 N N . THR A 1 81 ? 3.334 -1.801 -22.321 1.00 84.50 81 THR A N 1
ATOM 646 C CA . THR A 1 81 ? 3.598 -1.915 -20.891 1.00 84.50 81 THR A CA 1
ATOM 647 C C . THR A 1 81 ? 2.748 -3.045 -20.351 1.00 84.50 81 THR A C 1
ATOM 649 O O . THR A 1 81 ? 1.521 -2.933 -20.293 1.00 84.50 81 THR A O 1
ATOM 652 N N . HIS A 1 82 ? 3.396 -4.125 -19.937 1.00 89.62 82 HIS A N 1
ATOM 653 C CA . HIS A 1 82 ? 2.703 -5.278 -19.377 1.00 89.62 82 HIS A CA 1
ATOM 654 C C . HIS A 1 82 ? 2.500 -5.095 -17.875 1.00 89.62 82 HIS A C 1
ATOM 656 O O . HIS A 1 82 ? 3.421 -4.697 -17.163 1.00 89.62 82 HIS A O 1
ATOM 662 N N . TYR A 1 83 ? 1.303 -5.401 -17.385 1.00 91.75 83 TYR A N 1
ATOM 663 C CA . TYR A 1 83 ? 1.030 -5.484 -15.954 1.00 91.75 83 TYR A CA 1
ATOM 664 C C . TYR A 1 83 ? 1.139 -6.935 -15.494 1.00 91.75 83 TYR A C 1
ATOM 666 O O . TYR A 1 83 ? 0.537 -7.818 -16.102 1.00 91.75 83 TYR A O 1
ATOM 674 N N . ILE A 1 84 ? 1.889 -7.176 -14.422 1.00 94.62 84 ILE A N 1
ATOM 675 C CA . ILE A 1 84 ? 2.030 -8.497 -13.811 1.00 94.62 84 ILE A CA 1
ATOM 676 C C . ILE A 1 84 ? 1.749 -8.367 -12.315 1.00 94.62 84 ILE A C 1
ATOM 678 O O . ILE A 1 84 ? 2.330 -7.530 -11.618 1.00 94.62 84 ILE A O 1
ATOM 682 N N . ARG A 1 85 ? 0.861 -9.223 -11.814 1.00 94.38 85 ARG A N 1
ATOM 683 C CA . ARG A 1 85 ? 0.578 -9.362 -10.387 1.00 94.38 85 ARG A CA 1
ATOM 684 C C . ARG A 1 85 ? 0.981 -10.755 -9.932 1.00 94.38 85 ARG A C 1
ATOM 686 O O . ARG A 1 85 ? 0.563 -11.733 -10.539 1.00 94.38 85 ARG A O 1
ATOM 693 N N . LEU A 1 86 ? 1.784 -10.820 -8.881 1.00 94.88 86 LEU A N 1
ATOM 694 C CA . LEU A 1 86 ? 2.312 -12.049 -8.292 1.00 94.88 86 LEU A CA 1
ATOM 695 C C . LEU A 1 86 ? 2.003 -12.077 -6.798 1.00 94.88 86 LEU A C 1
ATOM 697 O O . LEU A 1 86 ? 1.743 -11.030 -6.209 1.00 94.88 86 LEU A O 1
ATOM 701 N N . ASN A 1 87 ? 2.060 -13.246 -6.175 1.00 94.62 87 ASN A N 1
ATOM 702 C CA . ASN A 1 87 ? 2.061 -13.375 -4.723 1.00 94.62 87 ASN A CA 1
ATOM 703 C C . ASN A 1 87 ? 3.493 -13.326 -4.169 1.00 94.62 87 ASN A C 1
ATOM 705 O O . ASN A 1 87 ? 4.475 -13.579 -4.868 1.00 94.62 87 ASN A O 1
ATOM 709 N N . GLU A 1 88 ? 3.622 -12.990 -2.887 1.00 94.19 88 GLU A N 1
ATOM 710 C CA . GLU A 1 88 ? 4.892 -13.094 -2.168 1.00 94.19 88 GLU A CA 1
ATOM 711 C C . GLU A 1 88 ? 5.421 -14.538 -2.208 1.00 94.19 88 GLU A C 1
ATOM 713 O O . GLU A 1 88 ? 4.700 -15.481 -1.887 1.00 94.19 88 GLU A O 1
ATOM 718 N N . GLY A 1 89 ? 6.687 -14.704 -2.593 1.00 94.25 89 GLY A N 1
ATOM 719 C CA . GLY A 1 89 ? 7.331 -16.006 -2.783 1.00 94.25 89 GLY A CA 1
ATOM 720 C C . GLY A 1 89 ? 7.327 -16.521 -4.228 1.00 94.25 89 GLY A C 1
ATOM 721 O O . GLY A 1 89 ? 8.154 -17.378 -4.544 1.00 94.25 89 GLY A O 1
ATOM 722 N N . ASP A 1 90 ? 6.488 -15.972 -5.114 1.00 96.00 90 ASP A N 1
ATOM 723 C CA . ASP A 1 90 ? 6.430 -16.389 -6.521 1.00 96.00 90 ASP A CA 1
ATOM 724 C C . ASP A 1 90 ? 7.746 -16.098 -7.258 1.00 96.00 90 ASP A C 1
ATOM 726 O O . ASP A 1 90 ? 8.607 -15.347 -6.793 1.00 96.00 90 ASP A O 1
ATOM 730 N N . THR A 1 91 ? 7.911 -16.689 -8.442 1.00 95.81 91 THR A N 1
ATOM 731 C CA . THR A 1 91 ? 9.046 -16.402 -9.326 1.00 95.81 91 THR A CA 1
ATOM 732 C C . THR A 1 91 ? 8.599 -15.539 -10.498 1.00 95.81 91 THR A C 1
ATOM 734 O O . THR A 1 91 ? 7.763 -15.950 -11.298 1.00 95.81 91 THR A O 1
ATOM 737 N N . LEU A 1 92 ? 9.202 -14.360 -10.639 1.00 95.94 92 LEU A N 1
ATOM 738 C CA . LEU A 1 92 ? 9.024 -13.490 -11.794 1.00 95.94 92 LEU A CA 1
ATOM 739 C C . LEU A 1 92 ? 10.001 -13.887 -12.903 1.00 95.94 92 LEU A C 1
ATOM 741 O O . LEU A 1 92 ? 11.201 -14.025 -12.662 1.00 95.94 92 LEU A O 1
ATOM 745 N N . ARG A 1 93 ? 9.498 -14.002 -14.134 1.00 94.75 93 ARG A N 1
ATOM 746 C CA . ARG A 1 93 ? 10.308 -14.149 -15.349 1.00 94.75 93 ARG A CA 1
ATOM 747 C C . ARG A 1 93 ? 9.893 -13.086 -16.354 1.00 94.75 93 ARG A C 1
ATOM 749 O O . ARG A 1 93 ? 8.758 -13.092 -16.817 1.00 94.75 93 ARG A O 1
ATOM 756 N N . LEU A 1 94 ? 10.808 -12.179 -16.677 1.00 92.19 94 LEU A N 1
ATOM 757 C CA . LEU A 1 94 ? 10.607 -11.151 -17.693 1.00 92.19 94 LEU A CA 1
ATOM 758 C C . LEU A 1 94 ? 11.499 -11.432 -18.890 1.00 92.19 94 LEU A C 1
ATOM 760 O O . LEU A 1 94 ? 12.701 -11.642 -18.732 1.00 92.19 94 LEU A O 1
ATOM 764 N N . ASN A 1 95 ? 10.922 -11.365 -20.083 1.00 88.44 95 ASN A N 1
ATOM 765 C CA . ASN A 1 95 ? 11.652 -11.515 -21.332 1.00 88.44 95 ASN A CA 1
ATOM 766 C C . ASN A 1 95 ? 11.725 -10.171 -22.063 1.00 88.44 95 ASN A C 1
ATOM 768 O O . ASN A 1 95 ? 10.751 -9.418 -22.139 1.00 88.44 95 ASN A O 1
ATOM 772 N N . CYS A 1 96 ? 12.895 -9.849 -22.606 1.00 81.69 96 CYS A N 1
ATOM 773 C CA . CYS A 1 96 ? 13.070 -8.682 -23.454 1.00 81.69 96 CYS A CA 1
ATOM 774 C C . CYS A 1 96 ? 12.787 -9.055 -24.917 1.00 81.69 96 CYS A C 1
ATOM 776 O O . CYS A 1 96 ? 13.483 -9.876 -25.507 1.00 81.69 96 CYS A O 1
ATOM 778 N N . CYS A 1 97 ? 11.773 -8.427 -25.507 1.00 69.88 97 CYS A N 1
ATOM 779 C CA . CYS A 1 97 ? 11.241 -8.754 -26.831 1.00 69.88 97 CYS A CA 1
ATOM 780 C C . CYS A 1 97 ? 11.872 -7.966 -27.992 1.00 69.88 97 CYS A C 1
ATOM 782 O O . CYS A 1 97 ? 11.237 -7.750 -29.026 1.00 69.88 97 CYS A O 1
ATOM 784 N N . VAL A 1 98 ? 13.124 -7.510 -27.861 1.00 66.56 98 VAL A N 1
ATOM 785 C CA . VAL A 1 98 ? 13.754 -6.711 -28.925 1.00 66.56 98 VAL A CA 1
ATOM 786 C C . VAL A 1 98 ? 14.060 -7.596 -30.133 1.00 66.56 98 VAL A C 1
ATOM 788 O O . VAL A 1 98 ? 15.064 -8.303 -30.165 1.00 66.56 98 VAL A O 1
ATOM 791 N N . LYS A 1 99 ? 13.219 -7.518 -31.169 1.00 57.47 99 LYS A N 1
ATOM 792 C CA . LYS A 1 99 ? 13.473 -8.102 -32.494 1.00 57.47 99 LYS A C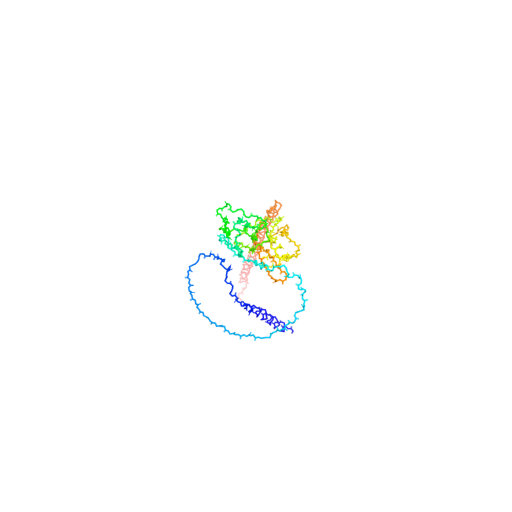A 1
ATOM 793 C C . LYS A 1 99 ? 14.546 -7.288 -33.228 1.00 57.47 99 LYS A C 1
ATOM 795 O O . LYS A 1 99 ? 14.248 -6.577 -34.183 1.00 57.47 99 LYS A O 1
ATOM 800 N N . MET A 1 100 ? 15.794 -7.319 -32.772 1.00 55.97 100 MET A N 1
ATOM 801 C CA . MET A 1 100 ? 16.916 -6.803 -33.561 1.00 55.97 100 MET A CA 1
ATOM 802 C C . MET A 1 100 ? 18.058 -7.816 -33.548 1.00 55.97 100 MET A C 1
ATOM 804 O O . MET A 1 100 ? 18.452 -8.243 -32.463 1.00 55.97 100 MET A O 1
ATOM 808 N N . PRO A 1 101 ? 18.603 -8.193 -34.720 1.00 54.38 101 PRO A N 1
ATOM 809 C CA . PRO A 1 101 ? 19.773 -9.054 -34.765 1.00 54.38 101 PRO A CA 1
ATOM 810 C C . PRO A 1 101 ? 20.914 -8.367 -33.998 1.00 54.38 101 PRO A C 1
ATOM 812 O O . PRO A 1 101 ? 21.145 -7.168 -34.212 1.00 54.38 101 PRO A O 1
ATOM 815 N N . PRO A 1 102 ? 21.596 -9.070 -33.076 1.00 54.28 102 PRO A N 1
ATOM 816 C CA . PRO A 1 102 ? 22.757 -8.507 -32.405 1.00 54.28 102 PRO A CA 1
ATOM 817 C C . PRO A 1 102 ? 23.789 -8.153 -33.477 1.00 54.28 102 PRO A C 1
ATOM 819 O O . PRO A 1 102 ? 24.114 -8.983 -34.328 1.00 54.28 102 PRO A O 1
ATOM 822 N N . LYS A 1 103 ? 24.281 -6.908 -33.481 1.00 58.53 103 LYS A N 1
ATOM 823 C CA . LYS A 1 103 ? 25.473 -6.608 -34.273 1.00 58.53 103 LYS A CA 1
ATOM 824 C C . LYS A 1 103 ? 26.639 -7.371 -33.634 1.00 58.5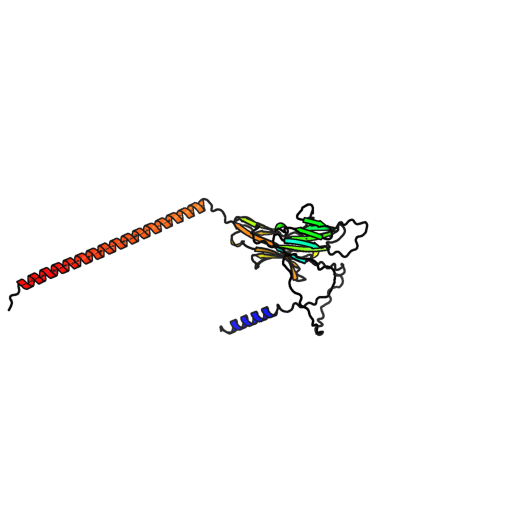3 103 LYS A C 1
ATOM 826 O O . LYS A 1 103 ? 26.730 -7.355 -32.408 1.00 58.53 103 LYS A O 1
ATOM 831 N N . PRO A 1 104 ? 27.510 -8.014 -34.425 1.00 55.72 104 PRO A N 1
ATOM 832 C CA . PRO A 1 104 ? 28.559 -8.896 -33.911 1.00 55.72 104 PRO A CA 1
ATOM 833 C C . PRO A 1 104 ? 29.542 -8.212 -32.943 1.00 55.72 104 PRO A C 1
ATOM 835 O O . PRO A 1 104 ? 30.111 -8.895 -32.097 1.00 55.72 104 PRO A O 1
ATOM 838 N N . ASP A 1 105 ? 29.662 -6.879 -32.998 1.00 57.97 105 ASP A N 1
ATOM 839 C CA . ASP A 1 105 ? 30.620 -6.107 -32.190 1.00 57.97 105 ASP A CA 1
ATOM 840 C C . ASP A 1 105 ? 29.985 -5.339 -31.015 1.00 57.97 105 ASP A C 1
ATOM 842 O O . ASP A 1 105 ? 30.692 -4.826 -30.148 1.00 57.97 105 ASP A O 1
ATOM 846 N N . GLU A 1 106 ? 28.651 -5.269 -30.938 1.00 57.22 106 GLU A N 1
ATOM 847 C CA . GLU A 1 106 ? 27.961 -4.714 -29.771 1.00 57.22 106 GLU A CA 1
ATOM 848 C C . GLU A 1 106 ? 27.727 -5.855 -28.785 1.00 57.22 106 GLU A C 1
ATOM 850 O O . GLU A 1 106 ? 26.718 -6.564 -28.843 1.00 57.22 106 GLU A O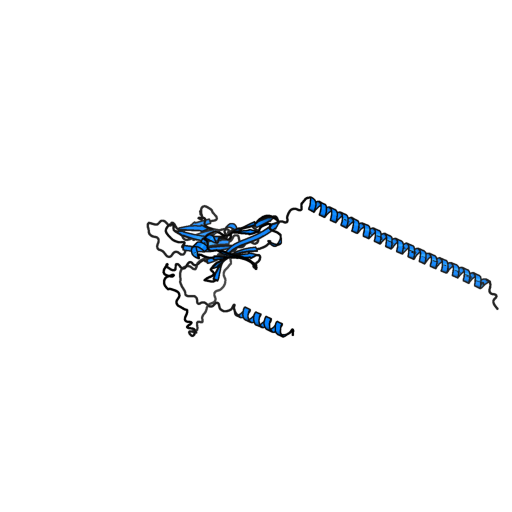 1
ATOM 855 N N . LYS A 1 107 ? 28.684 -6.038 -27.867 1.00 53.69 107 LYS A N 1
ATOM 856 C CA . LYS A 1 107 ? 28.458 -6.817 -26.645 1.00 53.69 107 LYS A CA 1
ATOM 857 C C . LYS A 1 107 ? 27.107 -6.397 -26.057 1.00 53.69 107 LYS A C 1
ATOM 859 O O . LYS A 1 107 ? 26.769 -5.221 -26.077 1.00 53.69 107 LYS A O 1
ATOM 864 N N . ASN A 1 108 ? 26.325 -7.383 -25.618 1.00 56.56 108 ASN A N 1
ATOM 865 C CA . ASN A 1 108 ? 24.956 -7.272 -25.105 1.00 56.56 108 ASN A CA 1
ATOM 866 C C . ASN A 1 108 ? 24.809 -6.252 -23.956 1.00 56.56 108 ASN A C 1
ATOM 868 O O . ASN A 1 108 ? 24.606 -6.617 -22.801 1.00 56.56 108 ASN A O 1
ATOM 872 N N . ASP A 1 109 ? 24.845 -4.971 -24.288 1.00 67.06 109 ASP A N 1
ATOM 873 C CA . ASP A 1 109 ? 24.796 -3.835 -23.375 1.00 67.06 109 ASP A CA 1
ATOM 874 C C . ASP A 1 109 ? 23.338 -3.487 -23.035 1.00 67.06 109 ASP A C 1
ATOM 876 O O . ASP A 1 109 ? 22.916 -2.329 -23.013 1.00 67.06 109 ASP A O 1
ATOM 880 N N . LEU A 1 110 ? 22.518 -4.520 -22.839 1.00 74.31 110 LEU A N 1
ATOM 881 C CA . LEU A 1 110 ? 21.122 -4.380 -22.469 1.00 74.31 110 LEU A CA 1
ATOM 882 C C . LEU A 1 110 ? 20.982 -4.711 -20.990 1.00 74.31 110 LEU A C 1
ATOM 884 O O . LEU A 1 110 ? 21.129 -5.855 -20.563 1.00 74.31 110 LEU A O 1
ATOM 888 N N . ILE A 1 111 ? 20.730 -3.666 -20.212 1.00 84.06 111 ILE A N 1
ATOM 889 C CA . ILE A 1 111 ? 20.670 -3.727 -18.757 1.00 84.06 111 ILE A CA 1
ATOM 890 C C . ILE A 1 111 ? 19.207 -3.639 -18.336 1.00 84.06 111 ILE A C 1
ATOM 892 O O . ILE A 1 111 ? 18.447 -2.818 -18.862 1.00 84.06 111 ILE A O 1
ATOM 896 N N . TRP A 1 112 ? 18.821 -4.483 -17.383 1.00 89.12 112 TRP A N 1
ATOM 897 C CA . TRP A 1 112 ? 17.541 -4.377 -16.696 1.00 89.12 112 TRP A CA 1
ATOM 898 C C . TRP A 1 112 ? 17.601 -3.307 -15.610 1.00 89.12 112 TRP A C 1
ATOM 900 O O . TRP A 1 112 ? 18.579 -3.192 -14.875 1.00 89.12 112 TRP A O 1
ATOM 910 N N . TRP A 1 113 ? 16.529 -2.545 -15.499 1.00 90.56 113 TRP A N 1
ATOM 911 C CA . TRP A 1 113 ? 16.338 -1.486 -14.523 1.00 90.56 113 TRP A CA 1
ATOM 912 C C . TRP A 1 113 ? 15.075 -1.764 -13.718 1.00 90.56 113 TRP A C 1
ATOM 914 O O . TRP A 1 113 ? 14.113 -2.321 -14.246 1.00 90.56 113 TRP A O 1
ATOM 924 N N . HIS A 1 114 ? 15.076 -1.348 -12.457 1.00 92.56 114 HIS A N 1
ATOM 925 C CA . HIS A 1 114 ? 13.948 -1.389 -11.531 1.00 92.56 114 HIS A CA 1
ATOM 926 C C . HIS A 1 114 ? 13.856 -0.038 -10.830 1.00 92.56 114 HIS A C 1
ATOM 928 O O . HIS A 1 114 ? 14.835 0.407 -10.234 1.00 92.56 114 HIS A O 1
ATOM 934 N N . ASN A 1 115 ? 12.708 0.638 -10.932 1.00 90.38 115 ASN A N 1
ATOM 935 C CA . ASN A 1 115 ? 12.446 1.918 -10.252 1.00 90.38 115 ASN A CA 1
ATOM 936 C C . ASN A 1 115 ? 13.564 2.963 -10.449 1.00 90.38 115 ASN A C 1
ATOM 938 O O . ASN A 1 115 ? 14.021 3.584 -9.494 1.00 90.38 115 ASN A O 1
ATOM 942 N N . ASP A 1 116 ? 14.023 3.112 -11.696 1.00 84.69 116 ASP A N 1
ATOM 943 C CA . ASP A 1 116 ? 15.110 4.015 -12.121 1.00 84.69 116 ASP A CA 1
ATOM 944 C C . ASP A 1 116 ? 16.523 3.660 -11.621 1.00 84.69 116 ASP A C 1
ATOM 946 O O . ASP A 1 116 ? 17.463 4.429 -11.818 1.00 84.69 116 ASP A O 1
ATOM 950 N N . MET A 1 117 ? 16.718 2.467 -11.058 1.00 88.12 117 MET A N 1
ATOM 951 C CA . MET A 1 117 ? 18.037 1.933 -10.707 1.00 88.12 117 MET A CA 1
ATOM 952 C C . MET A 1 117 ? 18.398 0.741 -11.592 1.00 88.12 117 MET A C 1
ATOM 954 O O . MET A 1 117 ? 17.545 -0.090 -11.905 1.00 88.12 117 MET A O 1
ATOM 958 N N . SER A 1 118 ? 19.664 0.631 -11.997 1.00 87.50 118 SER A N 1
ATOM 959 C CA . SER A 1 118 ? 20.136 -0.548 -12.721 1.00 87.50 118 SER A CA 1
ATOM 960 C C . SER A 1 118 ? 20.157 -1.758 -11.786 1.00 87.50 118 SER A C 1
ATOM 962 O O . SER A 1 118 ? 20.647 -1.695 -10.656 1.00 87.50 118 SER A O 1
ATOM 964 N N . LEU A 1 119 ? 19.611 -2.880 -12.249 1.00 87.19 119 LEU A N 1
ATOM 965 C CA . LEU A 1 119 ? 19.647 -4.127 -11.500 1.00 87.19 119 LEU A CA 1
ATOM 966 C C . LEU A 1 119 ? 21.032 -4.750 -11.629 1.00 87.19 119 LEU A C 1
ATOM 968 O O . LEU A 1 119 ? 21.437 -5.193 -12.704 1.00 87.19 119 LEU A O 1
ATOM 972 N N . ASN A 1 120 ? 21.746 -4.822 -10.510 1.00 75.31 120 ASN A N 1
ATOM 973 C CA . ASN A 1 120 ? 22.976 -5.592 -10.429 1.00 75.31 120 ASN A CA 1
ATOM 974 C C . ASN A 1 120 ? 22.632 -7.042 -10.055 1.00 75.31 120 ASN A C 1
ATOM 976 O O . ASN A 1 120 ? 22.280 -7.336 -8.913 1.00 75.31 120 ASN A O 1
ATOM 980 N N . ALA A 1 121 ? 22.673 -7.950 -11.027 1.00 68.38 121 ALA A N 1
ATOM 981 C CA . ALA A 1 121 ? 22.248 -9.338 -10.850 1.00 68.38 121 ALA A CA 1
ATOM 982 C C . ALA A 1 121 ? 23.358 -10.237 -10.290 1.00 68.38 121 ALA A C 1
ATOM 984 O O . ALA A 1 121 ? 23.773 -11.211 -10.916 1.00 68.38 121 ALA A O 1
ATOM 985 N N . THR A 1 122 ? 23.866 -9.892 -9.110 1.00 63.62 122 THR A N 1
ATOM 986 C CA . THR A 1 122 ? 24.955 -10.628 -8.446 1.00 63.62 122 THR A CA 1
ATOM 987 C C . THR A 1 122 ? 24.474 -11.532 -7.306 1.00 63.62 122 THR A C 1
ATOM 989 O O . THR A 1 122 ? 25.293 -12.137 -6.620 1.00 63.62 122 THR A O 1
ATOM 992 N N . GLY A 1 123 ? 23.158 -11.659 -7.093 1.00 75.44 123 GLY A N 1
ATOM 993 C CA . GLY A 1 123 ? 22.569 -12.454 -6.009 1.00 75.44 123 GLY A CA 1
ATOM 994 C C . GLY A 1 123 ? 21.938 -13.773 -6.468 1.00 75.44 123 GLY A C 1
ATOM 995 O O . GLY A 1 123 ? 21.527 -13.914 -7.613 1.00 75.44 123 GLY A O 1
ATOM 996 N N . TYR A 1 124 ? 21.772 -14.726 -5.542 1.00 83.00 124 TYR A N 1
ATOM 997 C CA . TYR A 1 124 ? 21.089 -16.007 -5.807 1.00 83.00 124 TYR A CA 1
ATOM 998 C C . TYR A 1 124 ? 19.627 -15.828 -6.256 1.00 83.00 124 TYR A C 1
ATOM 1000 O O . TYR A 1 124 ? 19.098 -16.641 -7.015 1.00 83.00 124 TYR A O 1
ATOM 1008 N N . ARG A 1 125 ? 18.994 -14.750 -5.777 1.00 92.56 125 ARG A N 1
ATOM 1009 C CA . ARG A 1 125 ? 17.581 -14.426 -5.977 1.00 92.56 125 ARG A CA 1
ATOM 1010 C C . ARG A 1 125 ? 17.289 -13.769 -7.327 1.00 92.56 125 ARG A C 1
ATOM 1012 O O . ARG A 1 125 ? 16.270 -14.057 -7.939 1.00 92.56 125 ARG A O 1
ATOM 1019 N N . ILE A 1 126 ? 18.174 -12.875 -7.774 1.00 91.56 126 ILE A N 1
ATOM 1020 C CA . ILE A 1 126 ? 18.003 -12.079 -8.996 1.00 91.56 126 ILE A CA 1
ATOM 1021 C C . ILE A 1 126 ? 19.051 -12.525 -10.005 1.00 91.56 126 ILE A C 1
ATOM 1023 O O . ILE A 1 126 ? 20.238 -12.244 -9.844 1.00 91.56 126 ILE A O 1
ATOM 1027 N N . GLN A 1 127 ? 18.597 -13.176 -11.068 1.00 89.19 127 GLN A N 1
ATOM 1028 C CA . GLN A 1 127 ? 19.430 -13.640 -12.166 1.00 89.19 127 GLN A CA 1
ATOM 1029 C C . GLN A 1 127 ? 19.053 -12.869 -13.428 1.00 89.19 127 GLN A C 1
ATOM 1031 O O . GLN A 1 127 ? 17.959 -13.021 -13.965 1.00 89.19 127 GLN A O 1
ATOM 1036 N N . SER A 1 128 ? 19.968 -12.038 -13.916 1.00 86.56 128 SER A N 1
ATOM 1037 C CA . SER A 1 128 ? 19.813 -11.325 -15.183 1.00 86.56 128 SER A CA 1
ATOM 1038 C C . SER A 1 128 ? 20.746 -11.955 -16.202 1.00 86.56 128 SER A C 1
ATOM 1040 O O . SER A 1 128 ? 21.967 -11.836 -16.095 1.00 86.56 128 SER A O 1
ATOM 1042 N N . ARG A 1 129 ? 20.173 -12.636 -17.192 1.00 79.56 129 ARG A N 1
ATOM 1043 C CA . ARG A 1 129 ? 20.894 -13.179 -18.346 1.00 79.56 129 ARG A CA 1
ATOM 1044 C C . ARG A 1 129 ? 20.107 -12.816 -19.583 1.00 79.56 129 ARG A C 1
ATOM 1046 O O . ARG A 1 129 ? 19.053 -13.393 -19.817 1.00 79.56 129 ARG A O 1
ATOM 1053 N N . PHE A 1 130 ? 20.612 -11.862 -20.362 1.00 75.69 130 PHE A N 1
ATOM 1054 C CA . PHE A 1 130 ? 19.931 -11.401 -21.568 1.00 75.69 130 PHE A CA 1
ATOM 1055 C C . PHE A 1 130 ? 19.487 -12.590 -22.448 1.00 75.69 130 PHE A C 1
ATOM 1057 O O . PHE A 1 130 ? 20.313 -13.469 -22.709 1.00 75.69 130 PHE A O 1
ATOM 1064 N N . PRO A 1 131 ? 18.218 -12.631 -22.901 1.00 78.62 131 PRO A N 1
ATOM 1065 C CA . PRO A 1 131 ? 17.185 -11.585 -22.827 1.00 78.62 131 PRO A CA 1
ATOM 1066 C C . PRO A 1 131 ? 16.294 -11.605 -21.575 1.00 78.62 131 PRO A C 1
ATOM 1068 O O . PRO A 1 131 ? 15.322 -10.856 -21.511 1.00 78.62 131 PRO A O 1
ATOM 1071 N N . GLN A 1 132 ? 16.601 -12.437 -20.586 1.00 87.56 132 GLN A N 1
ATOM 1072 C CA . GLN A 1 132 ? 15.720 -12.749 -19.471 1.00 87.56 132 GLN A CA 1
ATOM 1073 C C . GLN A 1 132 ? 16.177 -12.133 -18.139 1.00 87.56 132 GLN A C 1
ATOM 1075 O O . GLN A 1 132 ? 17.365 -12.105 -17.806 1.00 87.56 132 GLN A O 1
ATOM 1080 N N . LEU A 1 133 ? 15.206 -11.680 -17.350 1.00 91.56 133 LEU A N 1
ATOM 1081 C CA . LEU A 1 133 ? 15.354 -11.406 -15.925 1.00 91.56 133 LEU A CA 1
ATOM 1082 C C . LEU A 1 133 ? 14.510 -12.413 -15.149 1.00 91.56 133 LEU A C 1
ATOM 1084 O O . LEU A 1 133 ? 13.307 -12.522 -15.378 1.00 91.56 133 LEU A O 1
ATOM 1088 N N . VAL A 1 134 ? 15.139 -13.127 -14.223 1.00 93.50 134 VAL A N 1
ATOM 1089 C CA . VAL A 1 134 ? 14.467 -14.049 -13.308 1.00 93.50 134 VAL A CA 1
ATOM 1090 C C . VAL A 1 134 ? 14.666 -13.557 -11.884 1.00 93.50 134 VAL A C 1
ATOM 1092 O O . VAL A 1 134 ? 15.799 -13.334 -11.455 1.00 93.50 134 VAL A O 1
ATOM 1095 N N . ILE A 1 135 ? 13.570 -13.404 -11.150 1.00 95.25 135 ILE A N 1
ATOM 1096 C CA . ILE A 1 135 ? 13.583 -13.084 -9.724 1.00 95.25 135 ILE A CA 1
ATOM 1097 C C . ILE A 1 135 ? 12.812 -14.178 -9.001 1.00 95.25 135 ILE A C 1
ATOM 1099 O O . ILE A 1 135 ? 11.603 -14.299 -9.171 1.00 95.25 135 ILE A O 1
ATOM 1103 N N . THR A 1 136 ? 13.507 -14.994 -8.219 1.00 95.81 136 THR A N 1
ATOM 1104 C CA . THR A 1 136 ? 12.880 -16.021 -7.380 1.00 95.81 136 THR A CA 1
ATOM 1105 C C . THR A 1 136 ? 12.468 -15.423 -6.040 1.00 95.81 136 THR A C 1
ATOM 1107 O O . THR A 1 136 ? 13.104 -14.489 -5.558 1.00 95.81 136 THR A O 1
ATOM 1110 N N . GLY A 1 137 ? 11.405 -15.934 -5.415 1.00 94.88 137 GLY A N 1
ATOM 1111 C CA . GLY A 1 137 ? 10.997 -15.467 -4.089 1.00 94.88 137 GLY A CA 1
ATOM 1112 C C . GLY A 1 137 ? 10.687 -13.970 -4.066 1.00 94.88 137 GLY A C 1
ATOM 1113 O O . GLY A 1 137 ? 11.359 -13.212 -3.362 1.00 94.88 137 GLY A O 1
ATOM 1114 N N . MET A 1 138 ? 9.720 -13.544 -4.881 1.00 94.56 138 MET A N 1
ATOM 1115 C CA . MET A 1 138 ? 9.288 -12.149 -4.966 1.00 94.56 138 MET A CA 1
ATOM 1116 C C . MET A 1 138 ? 8.869 -11.626 -3.591 1.00 94.56 138 MET A C 1
ATOM 1118 O O . MET A 1 138 ? 8.103 -12.267 -2.873 1.00 94.56 138 MET A O 1
ATOM 1122 N N . VAL A 1 139 ? 9.353 -10.441 -3.234 1.00 93.56 139 VAL A N 1
ATOM 1123 C CA . VAL A 1 139 ? 8.993 -9.732 -2.001 1.00 93.56 139 VAL A CA 1
ATOM 1124 C C . VAL A 1 139 ? 8.371 -8.389 -2.339 1.00 93.56 139 VAL A C 1
ATOM 1126 O O . VAL A 1 139 ? 8.543 -7.867 -3.433 1.00 93.56 139 VAL A O 1
ATOM 1129 N N . GLN A 1 140 ? 7.679 -7.766 -1.390 1.00 91.06 140 GLN A N 1
ATOM 1130 C CA . GLN A 1 140 ? 6.984 -6.509 -1.671 1.00 91.06 140 GLN A CA 1
ATOM 1131 C C . GLN A 1 140 ? 7.911 -5.363 -2.130 1.00 91.06 140 GLN A C 1
ATOM 1133 O O . GLN A 1 140 ? 7.497 -4.500 -2.898 1.00 91.06 140 GLN A O 1
ATOM 1138 N N . ASN A 1 141 ? 9.181 -5.365 -1.715 1.00 91.62 141 ASN A N 1
ATOM 1139 C CA . ASN A 1 141 ? 10.166 -4.382 -2.183 1.00 91.62 141 ASN A CA 1
ATOM 1140 C C . ASN A 1 141 ? 10.520 -4.533 -3.675 1.00 91.62 141 ASN A C 1
ATOM 1142 O O . ASN A 1 141 ? 11.133 -3.630 -4.238 1.00 91.62 141 ASN A O 1
ATOM 1146 N N . ASP A 1 142 ? 10.135 -5.644 -4.308 1.00 93.94 142 ASP A N 1
ATOM 1147 C CA . ASP A 1 142 ? 10.256 -5.850 -5.752 1.00 93.94 142 ASP A CA 1
ATOM 1148 C C . ASP A 1 142 ? 9.104 -5.187 -6.529 1.00 93.94 142 ASP A C 1
ATOM 1150 O O . ASP A 1 142 ? 9.113 -5.170 -7.757 1.00 93.94 142 ASP A O 1
ATOM 1154 N N . ASN A 1 143 ? 8.115 -4.593 -5.852 1.00 93.50 143 ASN A N 1
ATOM 1155 C CA . ASN A 1 143 ? 7.102 -3.777 -6.517 1.00 93.50 143 ASN A CA 1
ATOM 1156 C C . ASN A 1 143 ? 7.736 -2.656 -7.331 1.00 93.50 143 ASN A C 1
ATOM 1158 O O . ASN A 1 143 ? 8.738 -2.052 -6.929 1.00 93.50 143 ASN A O 1
ATOM 1162 N N . GLY A 1 144 ? 7.105 -2.327 -8.450 1.00 94.00 144 GLY A N 1
ATOM 1163 C CA . GLY A 1 144 ? 7.528 -1.196 -9.249 1.00 94.00 144 GLY A CA 1
ATOM 1164 C C . GLY A 1 144 ? 7.517 -1.466 -10.732 1.00 94.00 144 GLY A C 1
ATOM 1165 O O . GLY A 1 144 ? 6.787 -2.313 -11.243 1.00 94.00 144 GLY A O 1
ATOM 1166 N N . VAL A 1 145 ? 8.354 -0.712 -11.431 1.00 93.12 145 VAL A N 1
ATOM 1167 C CA . VAL A 1 145 ? 8.443 -0.769 -12.882 1.00 93.12 145 VAL A CA 1
ATOM 1168 C C . VAL A 1 145 ? 9.814 -1.282 -13.288 1.00 93.12 145 VAL A C 1
ATOM 1170 O O . VAL A 1 145 ? 10.846 -0.681 -12.978 1.00 93.12 145 VAL A O 1
ATOM 1173 N N . TYR A 1 146 ? 9.797 -2.394 -14.013 1.00 93.38 146 TYR A N 1
ATOM 1174 C CA . TYR A 1 146 ? 10.958 -3.014 -14.622 1.00 93.38 146 TYR A CA 1
ATOM 1175 C C . TYR A 1 146 ? 11.036 -2.621 -16.083 1.00 93.38 146 TYR A C 1
ATOM 1177 O O . TYR A 1 146 ? 10.034 -2.620 -16.793 1.00 93.38 146 TYR A O 1
ATOM 1185 N N . TRP A 1 147 ? 12.227 -2.305 -16.558 1.00 89.62 147 TRP A N 1
ATOM 1186 C CA . TRP A 1 147 ? 12.411 -1.963 -17.958 1.00 89.62 147 TRP A CA 1
ATOM 1187 C C . TRP A 1 147 ? 13.828 -2.253 -18.407 1.00 89.62 147 TRP A C 1
ATOM 1189 O O . TRP A 1 147 ? 14.741 -2.411 -17.601 1.00 89.62 147 TRP A O 1
ATOM 1199 N N . THR A 1 148 ? 14.018 -2.323 -19.715 1.00 86.19 148 THR A N 1
ATOM 1200 C CA . THR A 1 148 ? 15.341 -2.537 -20.296 1.00 86.19 148 THR A CA 1
ATOM 1201 C C . THR A 1 148 ? 15.829 -1.307 -21.034 1.00 86.19 148 THR A C 1
ATOM 1203 O O . THR A 1 148 ? 15.088 -0.743 -21.850 1.00 86.19 148 THR A O 1
ATOM 1206 N N . LYS A 1 149 ? 17.097 -0.950 -20.818 1.00 78.88 149 LYS A N 1
ATOM 1207 C CA . LYS A 1 149 ? 17.800 0.087 -21.581 1.00 78.88 149 LYS A CA 1
ATOM 1208 C C . LYS A 1 149 ? 18.951 -0.516 -22.364 1.00 78.88 149 LYS A C 1
ATOM 1210 O O . LYS A 1 149 ? 19.681 -1.347 -21.831 1.00 78.88 149 LYS A O 1
ATOM 1215 N N . ARG A 1 150 ? 19.155 -0.017 -23.579 1.00 73.44 150 ARG A N 1
ATOM 1216 C CA . ARG A 1 150 ? 20.402 -0.176 -24.330 1.00 73.44 150 ARG A CA 1
ATOM 1217 C C . ARG A 1 150 ? 21.141 1.160 -24.315 1.00 73.44 150 ARG A C 1
ATOM 1219 O O . ARG A 1 150 ? 20.488 2.185 -24.486 1.00 73.44 150 ARG A O 1
ATOM 1226 N N . PHE A 1 151 ? 22.458 1.158 -24.110 1.00 61.34 151 PHE A N 1
ATOM 1227 C CA . PHE A 1 151 ? 23.240 2.385 -23.867 1.00 61.34 151 PHE A CA 1
ATOM 1228 C C . PHE A 1 151 ? 23.043 3.488 -24.926 1.00 61.34 151 PHE A C 1
ATOM 1230 O O . PHE A 1 151 ? 22.985 4.655 -24.553 1.00 61.34 151 PHE A O 1
ATOM 1237 N N . ASP A 1 152 ? 22.794 3.122 -26.188 1.00 58.69 152 ASP A N 1
ATOM 1238 C CA . ASP A 1 152 ? 22.648 4.072 -27.304 1.00 58.69 152 ASP A CA 1
ATOM 1239 C C . ASP A 1 152 ? 21.209 4.292 -27.811 1.00 58.69 152 ASP A C 1
ATOM 1241 O O . ASP A 1 152 ? 21.003 4.947 -28.837 1.00 58.69 152 ASP A O 1
ATOM 1245 N N . LYS A 1 153 ? 20.177 3.733 -27.160 1.00 57.19 153 LYS A N 1
ATOM 1246 C CA . LYS A 1 153 ? 18.782 3.850 -27.637 1.00 57.19 153 LYS A CA 1
ATOM 1247 C C . LYS A 1 153 ? 17.778 4.093 -26.510 1.00 57.19 153 LYS A C 1
ATOM 1249 O O . LYS A 1 153 ? 18.056 3.873 -25.333 1.00 57.19 153 LYS A O 1
ATOM 1254 N N . ALA A 1 154 ? 16.584 4.546 -26.907 1.00 60.94 154 ALA A N 1
ATOM 1255 C CA . ALA A 1 154 ? 15.405 4.616 -26.047 1.00 60.94 154 ALA A CA 1
ATOM 1256 C C . ALA A 1 154 ? 15.131 3.253 -25.374 1.00 60.94 154 ALA A C 1
ATOM 1258 O O . ALA A 1 154 ? 15.666 2.225 -25.804 1.00 60.94 154 ALA A O 1
ATOM 1259 N N . LYS A 1 155 ? 14.316 3.250 -24.306 1.00 60.03 155 LYS A N 1
ATOM 1260 C CA . LYS A 1 155 ? 13.883 2.036 -23.580 1.00 60.03 155 LYS A CA 1
ATOM 1261 C C . LYS A 1 155 ? 13.377 0.972 -24.568 1.00 60.03 155 LYS A C 1
ATOM 1263 O O . LYS A 1 155 ? 13.112 1.293 -25.717 1.00 60.03 155 LYS A O 1
ATOM 1268 N N . SER A 1 156 ? 13.243 -0.294 -24.176 1.00 68.62 156 SER A N 1
ATOM 1269 C CA . SER A 1 156 ? 12.728 -1.300 -25.129 1.00 68.62 156 SER A CA 1
ATOM 1270 C C . SER A 1 156 ? 11.463 -2.019 -24.700 1.00 68.62 156 SER A C 1
ATOM 1272 O O . SER A 1 156 ? 10.612 -2.252 -25.548 1.00 68.62 156 SER A O 1
ATOM 1274 N N . VAL A 1 157 ? 11.336 -2.385 -23.429 1.00 81.19 157 VAL A N 1
ATOM 1275 C CA . VAL A 1 157 ? 10.140 -3.034 -22.880 1.00 81.19 157 VAL A CA 1
ATOM 1276 C C . VAL A 1 157 ? 9.957 -2.532 -21.457 1.00 81.19 157 VAL A C 1
ATOM 1278 O O . VAL A 1 157 ? 10.956 -2.317 -20.762 1.00 81.19 157 VAL A O 1
ATOM 1281 N N . THR A 1 158 ? 8.705 -2.354 -21.041 1.00 87.62 158 THR A N 1
ATOM 1282 C CA . THR A 1 158 ? 8.348 -1.895 -19.699 1.00 87.62 158 THR A CA 1
ATOM 1283 C C . THR A 1 158 ? 7.337 -2.856 -19.075 1.00 87.62 158 THR A C 1
ATOM 1285 O O . THR A 1 158 ? 6.365 -3.255 -19.709 1.00 87.62 158 THR A O 1
ATOM 1288 N N . TYR A 1 159 ? 7.556 -3.225 -17.821 1.00 91.25 159 TYR A N 1
ATOM 1289 C CA . TYR A 1 159 ? 6.704 -4.105 -17.033 1.00 91.25 159 TYR A CA 1
ATOM 1290 C C . TYR A 1 159 ? 6.354 -3.407 -15.724 1.00 91.25 159 TYR A C 1
ATOM 1292 O O . TYR A 1 159 ? 7.248 -3.007 -14.985 1.00 91.25 159 TYR A O 1
ATOM 1300 N N . SER A 1 160 ? 5.069 -3.279 -15.416 1.00 93.19 160 SER A N 1
ATOM 1301 C CA . SER A 1 160 ? 4.593 -2.863 -14.098 1.00 93.19 160 SER A CA 1
ATOM 1302 C C . SER A 1 160 ? 4.315 -4.114 -13.278 1.00 93.19 160 SER A C 1
ATOM 1304 O O . SER A 1 160 ? 3.426 -4.892 -13.622 1.00 93.19 160 SER A O 1
ATOM 1306 N N . VAL A 1 161 ? 5.086 -4.330 -12.219 1.00 94.44 161 VAL A N 1
ATOM 1307 C CA . VAL A 1 161 ? 5.034 -5.542 -11.401 1.00 94.44 161 VAL A CA 1
ATOM 1308 C C . VAL A 1 161 ? 4.557 -5.192 -10.000 1.00 94.44 161 VAL A C 1
ATOM 1310 O O . VAL A 1 161 ? 5.049 -4.260 -9.363 1.00 94.44 161 VAL A O 1
ATOM 1313 N N . THR A 1 162 ? 3.600 -5.973 -9.511 1.00 93.69 162 THR A N 1
ATOM 1314 C CA . THR A 1 162 ? 3.088 -5.869 -8.142 1.00 93.69 162 THR A CA 1
ATOM 1315 C C . THR A 1 162 ? 3.086 -7.229 -7.469 1.00 93.69 162 THR A C 1
ATOM 1317 O O . THR A 1 162 ? 2.690 -8.230 -8.059 1.00 93.69 162 THR A O 1
ATOM 1320 N N . VAL A 1 163 ? 3.524 -7.246 -6.221 1.00 92.94 163 VAL A N 1
ATOM 1321 C CA . VAL A 1 163 ? 3.622 -8.401 -5.344 1.00 92.94 163 VAL A CA 1
ATOM 1322 C C . VAL A 1 163 ? 2.580 -8.226 -4.252 1.00 92.94 163 VAL A C 1
ATOM 1324 O O . VAL A 1 163 ? 2.652 -7.324 -3.412 1.00 92.94 163 VAL A O 1
ATOM 1327 N N . PHE A 1 164 ? 1.582 -9.093 -4.287 1.00 89.06 164 PHE A N 1
ATOM 1328 C CA . PHE A 1 164 ? 0.550 -9.188 -3.283 1.00 89.06 164 PHE A CA 1
ATOM 1329 C C . PHE A 1 164 ? 1.083 -9.936 -2.062 1.00 89.06 164 PHE A C 1
ATOM 1331 O O . PHE A 1 164 ? 1.614 -11.041 -2.156 1.00 89.06 164 PHE A O 1
ATOM 1338 N N . THR A 1 165 ? 0.902 -9.335 -0.893 1.00 85.69 165 THR A N 1
ATOM 1339 C CA . THR A 1 165 ? 1.249 -9.936 0.392 1.00 85.69 165 THR A CA 1
ATOM 1340 C C . THR A 1 165 ? 0.068 -9.818 1.340 1.00 85.69 165 THR A C 1
ATOM 1342 O O . THR A 1 165 ? -0.602 -8.786 1.421 1.00 85.69 165 THR A O 1
ATOM 1345 N N . SER A 1 166 ? -0.195 -10.901 2.066 1.00 76.38 166 SER A N 1
ATOM 1346 C CA . SER A 1 166 ? -1.241 -10.956 3.086 1.00 76.38 166 SER A CA 1
ATOM 1347 C C . SER A 1 166 ? -0.823 -10.282 4.396 1.00 76.38 166 SER A C 1
ATOM 1349 O O . SER A 1 166 ? -1.666 -10.034 5.260 1.00 76.38 166 SER A O 1
ATOM 1351 N N . ARG A 1 167 ? 0.471 -9.976 4.573 1.00 82.75 167 ARG A N 1
ATOM 1352 C CA . ARG A 1 167 ? 1.014 -9.406 5.811 1.00 82.75 167 ARG A CA 1
ATOM 1353 C C . ARG A 1 167 ? 1.199 -7.891 5.685 1.00 82.75 167 ARG A C 1
ATOM 1355 O O . ARG A 1 167 ? 1.594 -7.400 4.632 1.00 82.75 167 ARG A O 1
ATOM 1362 N N . PRO A 1 168 ? 0.964 -7.122 6.767 1.00 77.12 168 PRO A N 1
ATOM 1363 C CA . PRO A 1 168 ? 1.214 -5.691 6.748 1.00 77.12 168 PRO A CA 1
ATOM 1364 C C . PRO A 1 168 ? 2.713 -5.434 6.706 1.00 77.12 168 PRO A C 1
ATOM 1366 O O . PRO A 1 168 ? 3.427 -5.711 7.678 1.00 77.12 168 PRO A O 1
ATOM 1369 N N . VAL A 1 169 ? 3.170 -4.889 5.587 1.00 83.56 169 VAL A N 1
ATOM 1370 C CA . VAL A 1 169 ? 4.594 -4.629 5.374 1.00 83.56 169 VAL A CA 1
ATOM 1371 C C . VAL A 1 169 ? 5.004 -3.290 5.955 1.00 83.56 169 VAL A C 1
ATOM 1373 O O . VAL A 1 169 ? 6.074 -3.171 6.548 1.00 83.56 169 VAL A O 1
ATOM 1376 N N . ILE A 1 170 ? 4.128 -2.288 5.874 1.00 90.44 170 ILE A N 1
ATOM 1377 C CA . ILE A 1 170 ? 4.402 -0.978 6.453 1.00 90.44 170 ILE A CA 1
ATOM 1378 C C . ILE A 1 170 ? 3.723 -0.920 7.813 1.00 90.44 170 ILE A C 1
ATOM 1380 O O . ILE A 1 170 ? 2.497 -0.905 7.927 1.00 90.44 170 ILE A O 1
ATOM 1384 N N . ARG A 1 171 ? 4.539 -0.882 8.866 1.00 94.12 171 ARG A N 1
ATOM 1385 C CA . ARG A 1 171 ? 4.082 -0.689 10.242 1.00 94.12 171 ARG A CA 1
ATOM 1386 C C . ARG A 1 171 ? 4.521 0.681 10.721 1.00 94.12 171 ARG A C 1
ATOM 1388 O O . ARG A 1 171 ? 5.714 0.958 10.794 1.00 94.12 171 ARG A O 1
ATOM 1395 N N . SER A 1 172 ? 3.564 1.528 11.076 1.00 95.12 172 SER A N 1
ATOM 1396 C CA . SER A 1 172 ? 3.846 2.865 11.605 1.00 95.12 172 SER A CA 1
ATOM 1397 C C . SER A 1 172 ? 3.046 3.116 12.871 1.00 95.12 172 SER A C 1
ATOM 1399 O O . SER A 1 172 ? 2.047 2.452 13.118 1.00 95.12 172 SER A O 1
ATOM 1401 N N . ARG A 1 173 ? 3.489 4.044 13.716 1.00 94.62 173 ARG A N 1
ATOM 1402 C CA . ARG A 1 173 ? 2.715 4.441 14.899 1.00 94.62 173 ARG A CA 1
ATOM 1403 C C . ARG A 1 173 ? 1.768 5.575 14.545 1.00 94.62 173 ARG A C 1
ATOM 1405 O O . ARG A 1 173 ? 2.125 6.443 13.751 1.00 94.62 173 ARG A O 1
ATOM 1412 N N . ALA A 1 174 ? 0.612 5.605 15.199 1.00 95.81 174 ALA A N 1
ATOM 1413 C CA . ALA A 1 174 ? -0.315 6.717 15.080 1.00 95.81 174 ALA A CA 1
ATOM 1414 C C . ALA A 1 174 ? 0.396 8.048 15.398 1.00 95.81 174 ALA A C 1
ATOM 1416 O O . ALA A 1 174 ? 1.164 8.158 16.361 1.00 95.81 174 ALA A O 1
ATOM 1417 N N . GLY A 1 175 ? 0.154 9.039 14.550 1.00 94.06 175 GLY A N 1
ATOM 1418 C CA . GLY A 1 175 ? 0.743 10.369 14.582 1.00 94.06 175 GLY A CA 1
ATOM 1419 C C . GLY A 1 175 ? 2.115 10.515 13.921 1.00 94.06 175 GLY A C 1
ATOM 1420 O O . GLY A 1 175 ? 2.738 11.569 14.026 1.00 94.06 175 GLY A O 1
ATOM 1421 N N . LYS A 1 176 ? 2.623 9.476 13.249 1.00 95.94 176 LYS A N 1
ATOM 1422 C CA . LYS A 1 176 ? 3.822 9.574 12.398 1.00 95.94 176 LYS A CA 1
ATOM 1423 C C . LYS A 1 176 ? 3.449 9.852 10.943 1.00 95.94 176 LYS A C 1
ATOM 1425 O O . LYS A 1 176 ? 2.302 9.692 10.544 1.00 95.94 176 LYS A O 1
ATOM 1430 N N . ASN A 1 177 ? 4.434 10.263 10.152 1.00 96.81 177 ASN A N 1
ATOM 1431 C CA . ASN A 1 177 ? 4.263 10.392 8.709 1.00 96.81 177 ASN A CA 1
ATOM 1432 C C . ASN A 1 177 ? 4.615 9.060 8.044 1.00 96.81 177 ASN A C 1
ATOM 1434 O O . ASN A 1 177 ? 5.545 8.378 8.480 1.00 96.81 177 ASN A O 1
ATOM 1438 N N . VAL A 1 178 ? 3.880 8.698 6.999 1.00 96.31 178 VAL A N 1
ATOM 1439 C CA . VAL A 1 178 ? 4.134 7.499 6.191 1.00 96.31 178 VAL A CA 1
ATOM 1440 C C . VAL A 1 178 ? 4.268 7.923 4.738 1.00 96.31 178 VAL A C 1
ATOM 1442 O O . VAL A 1 178 ? 3.511 8.768 4.270 1.00 96.31 178 VAL A O 1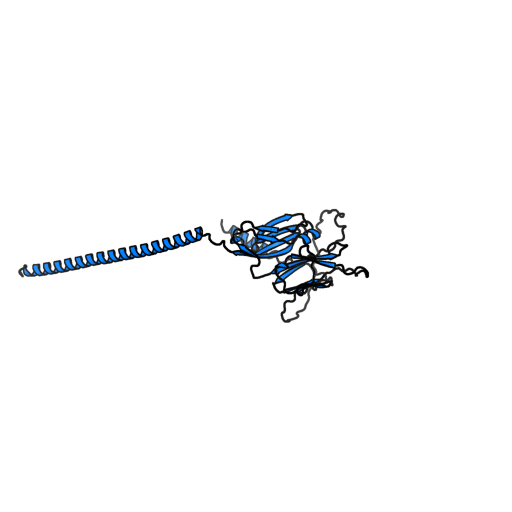
ATOM 1445 N N . VAL A 1 179 ? 5.245 7.353 4.036 1.00 95.00 179 VAL A N 1
ATOM 1446 C CA . VAL A 1 179 ? 5.534 7.681 2.640 1.00 95.00 179 VAL A CA 1
ATOM 1447 C C . VAL A 1 179 ? 5.365 6.431 1.789 1.00 95.00 179 VAL A C 1
ATOM 1449 O O . VAL A 1 179 ? 5.986 5.411 2.077 1.00 95.00 179 VAL A O 1
ATOM 1452 N N . PHE A 1 180 ? 4.560 6.530 0.735 1.00 93.06 180 PHE A N 1
ATOM 1453 C CA . PHE A 1 180 ? 4.394 5.487 -0.271 1.00 93.06 180 PHE A CA 1
ATOM 1454 C C . PHE A 1 180 ? 5.000 5.949 -1.594 1.00 93.06 180 PHE A C 1
ATOM 1456 O O . PHE A 1 180 ? 4.563 6.973 -2.126 1.00 93.06 180 PHE A O 1
ATOM 1463 N N . PRO A 1 181 ? 5.987 5.232 -2.149 1.00 92.69 181 PRO A N 1
ATOM 1464 C CA . PRO A 1 181 ? 6.473 5.515 -3.491 1.00 92.69 181 PRO A CA 1
ATOM 1465 C C . PRO A 1 181 ? 5.481 5.003 -4.541 1.00 92.69 181 PRO A C 1
ATOM 1467 O O . PRO A 1 181 ? 4.844 3.972 -4.335 1.00 92.69 181 PRO A O 1
ATOM 1470 N N . CYS A 1 182 ? 5.328 5.718 -5.652 1.00 92.06 182 CYS A N 1
ATOM 1471 C CA . CYS A 1 182 ? 4.483 5.275 -6.757 1.00 92.06 182 CYS A CA 1
ATOM 1472 C C . CYS A 1 182 ? 5.271 4.481 -7.802 1.00 92.06 182 CYS A C 1
ATOM 1474 O O . CYS A 1 182 ? 4.696 3.596 -8.411 1.00 92.06 182 CYS A O 1
ATOM 1476 N N . HIS A 1 183 ? 6.559 4.754 -8.010 1.00 91.69 183 HIS A N 1
ATOM 1477 C CA . HIS A 1 183 ? 7.400 4.152 -9.053 1.00 91.69 183 HIS A CA 1
ATOM 1478 C C . HIS A 1 183 ? 6.961 4.476 -10.492 1.00 91.69 183 HIS A C 1
ATOM 1480 O O . HIS A 1 183 ? 7.147 3.685 -11.414 1.00 91.69 183 HIS A O 1
ATOM 1486 N N . ASN A 1 184 ? 6.385 5.660 -10.716 1.00 89.56 184 ASN A N 1
ATOM 1487 C CA . ASN A 1 184 ? 5.870 6.074 -12.029 1.00 89.56 184 ASN A CA 1
ATOM 1488 C C . ASN A 1 184 ? 6.929 6.698 -12.955 1.00 89.56 184 ASN A C 1
ATOM 1490 O O . ASN A 1 184 ? 6.629 6.918 -14.129 1.00 89.56 184 ASN A O 1
ATOM 1494 N N . GLY A 1 185 ? 8.127 7.011 -12.449 1.00 88.50 185 GLY A N 1
ATOM 1495 C CA . GLY A 1 185 ? 9.208 7.656 -13.209 1.00 88.50 185 GLY A CA 1
ATOM 1496 C C . GLY A 1 185 ? 9.492 6.974 -14.554 1.00 88.50 185 GLY A C 1
ATOM 1497 O O . GLY A 1 185 ? 9.369 7.629 -15.597 1.00 88.50 185 GLY A O 1
ATOM 1498 N N . PRO A 1 186 ? 9.727 5.645 -14.578 1.00 87.06 186 PRO A N 1
ATOM 1499 C CA . PRO A 1 186 ? 9.998 4.939 -15.819 1.00 87.06 186 PRO A CA 1
ATOM 1500 C C . PRO A 1 186 ? 8.859 5.006 -16.835 1.00 87.06 186 PRO A C 1
ATOM 1502 O O . PRO A 1 186 ? 9.131 5.135 -18.029 1.00 87.06 186 PRO A O 1
ATOM 1505 N N . LEU A 1 187 ? 7.606 4.933 -16.368 1.00 87.62 187 LEU A N 1
ATOM 1506 C CA . LEU A 1 187 ? 6.414 5.001 -17.217 1.00 87.62 187 LEU A CA 1
ATOM 1507 C C . LEU A 1 187 ? 6.207 6.403 -17.784 1.00 87.62 187 LEU A C 1
ATOM 1509 O O . LEU A 1 187 ? 5.818 6.531 -18.940 1.00 87.62 187 LEU A O 1
ATOM 1513 N N . ALA A 1 188 ? 6.478 7.446 -17.000 1.00 87.44 188 ALA A N 1
ATOM 1514 C CA . ALA A 1 188 ? 6.348 8.828 -17.449 1.00 87.44 188 ALA A CA 1
ATOM 1515 C C . ALA A 1 188 ? 7.370 9.171 -18.545 1.00 87.44 188 ALA A C 1
ATOM 1517 O O . ALA A 1 188 ? 7.084 9.971 -19.427 1.00 87.44 188 ALA A O 1
ATOM 1518 N N . GLU A 1 189 ? 8.546 8.542 -18.544 1.00 83.44 189 GLU A N 1
ATOM 1519 C CA . GLU A 1 189 ? 9.516 8.704 -19.635 1.00 83.44 189 GLU A CA 1
ATOM 1520 C C . GLU A 1 189 ? 9.032 8.071 -20.952 1.00 83.44 189 GLU A C 1
ATOM 1522 O O . GLU A 1 189 ? 9.325 8.589 -22.025 1.00 83.44 189 GLU A O 1
ATOM 1527 N N . VAL A 1 190 ? 8.273 6.971 -20.876 1.00 81.38 190 VAL A N 1
ATOM 1528 C CA . VAL A 1 190 ? 7.746 6.255 -22.052 1.00 81.38 190 VAL A CA 1
ATOM 1529 C C . VAL A 1 190 ? 6.475 6.915 -22.586 1.00 81.38 190 VAL A C 1
ATOM 1531 O O . VAL A 1 190 ? 6.347 7.158 -23.782 1.00 81.38 190 VAL A O 1
ATOM 1534 N N . TRP A 1 191 ? 5.533 7.212 -21.693 1.00 84.50 191 TRP A N 1
ATOM 1535 C CA . TRP A 1 191 ? 4.185 7.665 -22.038 1.00 84.50 191 TRP A CA 1
ATOM 1536 C C . TRP A 1 191 ? 3.985 9.178 -21.881 1.00 84.50 191 TRP A C 1
ATOM 1538 O O . TRP A 1 191 ? 2.940 9.713 -22.253 1.00 84.50 191 TRP A O 1
ATOM 1548 N N . GLY A 1 192 ? 4.967 9.889 -21.328 1.00 85.81 192 GLY A N 1
ATOM 1549 C CA . GLY A 1 192 ? 4.878 11.316 -21.046 1.00 85.81 192 GLY A CA 1
ATOM 1550 C C . GLY A 1 192 ? 4.012 11.613 -19.820 1.00 85.81 192 GLY A C 1
ATOM 1551 O O . GLY A 1 192 ? 4.328 11.244 -18.690 1.00 85.81 192 GLY A O 1
ATOM 1552 N N . ARG A 1 193 ? 2.921 12.357 -20.028 1.00 86.94 193 ARG A N 1
ATOM 1553 C CA . ARG A 1 193 ? 2.050 12.833 -18.944 1.00 86.94 193 ARG A CA 1
ATOM 1554 C C . ARG A 1 193 ? 1.174 11.695 -18.422 1.00 86.94 193 ARG A C 1
ATOM 1556 O O . ARG A 1 193 ? 0.341 11.165 -19.153 1.00 86.94 193 ARG A O 1
ATOM 1563 N N . LEU A 1 194 ? 1.324 11.386 -17.136 1.00 90.00 194 LEU A N 1
ATOM 1564 C CA . LEU A 1 194 ? 0.533 10.374 -16.441 1.00 90.00 194 LEU A CA 1
ATOM 1565 C C . LEU A 1 194 ? -0.422 11.016 -15.434 1.00 90.00 194 LEU A C 1
ATOM 1567 O O . LEU A 1 194 ? -0.097 11.991 -14.746 1.00 90.00 194 LEU A O 1
ATOM 1571 N N . ARG A 1 195 ? -1.602 10.414 -15.310 1.00 92.50 195 ARG A N 1
ATOM 1572 C CA . ARG A 1 195 ? -2.527 10.642 -14.206 1.00 92.50 195 ARG A CA 1
ATOM 1573 C C . ARG A 1 195 ? -2.269 9.586 -13.140 1.00 92.50 195 ARG A C 1
ATOM 1575 O O . ARG A 1 195 ? -2.404 8.396 -13.401 1.00 92.50 195 ARG A O 1
ATOM 1582 N N . LEU A 1 196 ? -1.905 10.027 -11.943 1.00 93.69 196 LEU A N 1
ATOM 1583 C CA . LEU A 1 196 ? -1.652 9.151 -10.805 1.00 93.69 196 LEU A CA 1
ATOM 1584 C C . LEU A 1 196 ? -2.863 9.169 -9.879 1.00 93.69 196 LEU A C 1
ATOM 1586 O O . LEU A 1 196 ? -3.346 10.240 -9.507 1.00 93.69 196 LEU A O 1
ATOM 1590 N N . THR A 1 197 ? -3.345 7.993 -9.501 1.00 95.31 197 THR A N 1
ATOM 1591 C CA . THR A 1 197 ? -4.471 7.823 -8.581 1.00 95.31 197 THR A CA 1
ATOM 1592 C C . THR A 1 197 ? -4.045 6.925 -7.435 1.00 95.31 197 THR A C 1
ATOM 1594 O O . THR A 1 197 ? -3.552 5.822 -7.657 1.00 95.31 197 THR A O 1
ATOM 1597 N N . TRP A 1 198 ? -4.243 7.392 -6.208 1.00 96.38 198 TRP A N 1
ATOM 1598 C CA . TRP A 1 198 ? -4.046 6.588 -5.012 1.00 96.38 198 TRP A CA 1
ATOM 1599 C C . TRP A 1 198 ? -5.371 5.994 -4.576 1.00 96.38 198 TRP A C 1
ATOM 1601 O O . TRP A 1 198 ? -6.351 6.718 -4.387 1.00 96.38 198 TRP A O 1
ATOM 1611 N N . LEU A 1 199 ? -5.385 4.677 -4.402 1.00 97.31 199 LEU A N 1
ATOM 1612 C CA . LEU A 1 199 ? -6.527 3.947 -3.875 1.00 97.31 199 LEU A CA 1
ATOM 1613 C C . LEU A 1 199 ? -6.248 3.532 -2.433 1.00 97.31 199 LEU A C 1
ATOM 1615 O O . LEU A 1 199 ? -5.167 3.024 -2.132 1.00 97.31 199 LEU A O 1
ATOM 1619 N N . HIS A 1 200 ? -7.241 3.698 -1.567 1.00 97.06 200 HIS A N 1
ATOM 1620 C CA . HIS A 1 200 ? -7.261 3.177 -0.206 1.00 97.06 200 HIS A CA 1
ATOM 1621 C C . HIS A 1 200 ? -8.449 2.226 -0.067 1.00 97.06 200 HIS A C 1
ATOM 1623 O O . HIS A 1 200 ? -9.597 2.600 -0.299 1.00 97.06 200 HIS A O 1
ATOM 1629 N N . ASN A 1 201 ? -8.162 0.957 0.224 1.00 95.94 201 ASN A N 1
ATOM 1630 C CA . ASN A 1 201 ? -9.139 -0.135 0.273 1.00 95.94 201 ASN A CA 1
ATOM 1631 C C . ASN A 1 201 ? -10.004 -0.261 -0.999 1.00 95.94 201 ASN A C 1
ATOM 1633 O O . ASN A 1 201 ? -11.149 -0.693 -0.941 1.00 95.94 201 ASN A O 1
ATOM 1637 N N . GLY A 1 202 ? -9.434 0.078 -2.161 1.00 95.00 202 GLY A N 1
ATOM 1638 C CA . GLY A 1 202 ? -10.113 0.044 -3.464 1.00 95.00 202 GLY A CA 1
ATOM 1639 C C . GLY A 1 202 ? -10.870 1.326 -3.825 1.00 95.00 202 GLY A C 1
ATOM 1640 O O . GLY A 1 202 ? -11.224 1.504 -4.986 1.00 95.00 202 GLY A O 1
ATOM 1641 N N . SER A 1 203 ? -11.055 2.245 -2.879 1.00 97.06 203 SER A N 1
ATOM 1642 C CA . SER A 1 203 ? -11.685 3.545 -3.120 1.00 97.06 203 SER A CA 1
ATOM 1643 C C . SER A 1 203 ? -10.646 4.601 -3.473 1.00 97.06 203 SER A C 1
ATOM 1645 O O . SER A 1 203 ? -9.536 4.589 -2.943 1.00 97.06 203 SER A O 1
ATOM 1647 N N . VAL A 1 204 ? -11.002 5.549 -4.341 1.00 96.69 204 VAL A N 1
ATOM 1648 C CA . VAL A 1 204 ? -10.118 6.672 -4.682 1.00 96.69 204 VAL A CA 1
ATOM 1649 C C . VAL A 1 204 ? -9.899 7.546 -3.449 1.00 96.69 204 VAL A C 1
ATOM 1651 O O . VAL A 1 204 ? -10.842 8.120 -2.914 1.00 96.69 204 VAL A O 1
ATOM 1654 N N . PHE A 1 205 ? -8.644 7.656 -3.021 1.00 96.06 205 PHE A N 1
ATOM 1655 C CA . PHE A 1 205 ? -8.223 8.525 -1.926 1.00 96.06 205 PHE A CA 1
ATOM 1656 C C . PHE A 1 205 ? -7.799 9.899 -2.446 1.00 96.06 205 PHE A C 1
ATOM 1658 O O . PHE A 1 205 ? -8.242 10.935 -1.956 1.00 96.06 205 PHE A O 1
ATOM 1665 N N . SER A 1 206 ? -6.937 9.915 -3.462 1.00 93.19 206 SER A N 1
ATOM 1666 C CA . SER A 1 206 ? -6.474 11.143 -4.099 1.00 93.19 206 SER A CA 1
ATOM 1667 C C . SER A 1 206 ? -6.083 10.882 -5.546 1.00 93.19 206 SER A C 1
ATOM 1669 O O . SER A 1 206 ? -5.806 9.750 -5.946 1.00 93.19 206 SER A O 1
ATOM 1671 N N . PHE A 1 207 ? -6.050 11.939 -6.348 1.00 88.44 207 PHE A N 1
ATOM 1672 C CA . PHE A 1 207 ? -5.484 11.883 -7.686 1.00 88.44 207 PHE A CA 1
ATOM 1673 C C . PHE A 1 207 ? -4.615 13.110 -7.930 1.00 88.44 207 PHE A C 1
ATOM 1675 O O . PHE A 1 207 ? -4.794 14.169 -7.328 1.00 88.44 207 PHE A O 1
ATOM 1682 N N . THR A 1 208 ? -3.637 12.970 -8.808 1.00 85.31 208 THR A N 1
ATOM 1683 C CA . THR A 1 208 ? -2.787 14.071 -9.244 1.00 85.31 208 THR A CA 1
ATOM 1684 C C . THR A 1 208 ? -2.428 13.839 -10.698 1.00 85.31 208 THR A C 1
ATOM 1686 O O . THR A 1 208 ? -2.007 12.751 -11.083 1.00 85.31 208 THR A O 1
ATOM 1689 N N . GLU A 1 209 ? -2.585 14.866 -11.518 1.00 79.69 209 GLU A N 1
ATOM 1690 C CA . GLU A 1 209 ? -2.086 14.845 -12.883 1.00 79.69 209 GLU A CA 1
ATOM 1691 C C . GLU A 1 209 ? -0.753 15.586 -12.914 1.00 79.69 209 GLU A C 1
ATOM 1693 O O . GLU A 1 209 ? -0.688 16.743 -12.488 1.00 79.69 209 GLU A O 1
ATOM 1698 N N . ARG A 1 210 ? 0.323 14.927 -13.357 1.00 66.31 210 ARG A N 1
ATOM 1699 C CA . ARG A 1 210 ? 1.630 15.584 -13.453 1.00 66.31 210 ARG A CA 1
ATOM 1700 C C . ARG A 1 210 ? 2.323 15.310 -14.782 1.00 66.31 210 ARG A C 1
ATOM 1702 O O . ARG A 1 210 ? 2.419 14.161 -15.209 1.00 66.31 210 ARG A O 1
ATOM 1709 N N . PRO A 1 211 ? 2.865 16.360 -15.415 1.00 61.12 211 PRO A N 1
ATOM 1710 C CA . PRO A 1 211 ? 3.773 16.225 -16.535 1.00 61.12 211 PRO A CA 1
ATOM 1711 C C . PRO A 1 211 ? 5.210 16.107 -16.005 1.00 61.12 211 PRO A C 1
ATOM 1713 O O . PRO A 1 211 ? 5.944 17.085 -16.055 1.00 61.12 211 PRO A O 1
ATOM 1716 N N . SER A 1 212 ? 5.637 14.977 -15.432 1.00 59.88 212 SER A N 1
ATOM 1717 C CA . SER A 1 212 ? 7.083 14.782 -15.217 1.00 59.88 212 SER A CA 1
ATOM 1718 C C . SER A 1 212 ? 7.515 13.336 -14.981 1.00 59.88 212 SER A C 1
ATOM 1720 O O . SER A 1 212 ? 6.786 12.521 -14.421 1.00 59.88 212 SER A O 1
ATOM 1722 N N . SER A 1 213 ? 8.770 13.085 -15.357 1.00 62.25 213 SER A N 1
ATOM 1723 C CA . SER A 1 213 ? 9.608 11.908 -15.095 1.00 62.25 213 SER A CA 1
ATOM 1724 C C . SER A 1 213 ? 9.999 11.720 -13.621 1.00 62.25 213 SER A C 1
ATOM 1726 O O . SER A 1 213 ? 10.866 10.909 -13.314 1.00 62.25 213 SER A O 1
ATOM 1728 N N . VAL A 1 214 ? 9.407 12.482 -12.694 1.00 71.00 214 VAL A N 1
ATOM 1729 C CA . VAL A 1 214 ? 9.758 12.410 -11.272 1.00 71.00 214 VAL A CA 1
ATOM 1730 C C . VAL A 1 214 ? 8.903 11.347 -10.598 1.00 71.00 214 VAL A C 1
ATOM 1732 O O . VAL A 1 214 ? 7.672 11.374 -10.689 1.00 71.00 214 VAL A O 1
ATOM 1735 N N . ASP A 1 215 ? 9.565 10.436 -9.889 1.00 80.19 215 ASP A N 1
ATOM 1736 C CA . ASP A 1 215 ? 8.896 9.431 -9.074 1.00 80.19 215 ASP A CA 1
ATOM 1737 C C . ASP A 1 215 ? 8.061 10.099 -7.968 1.00 80.19 215 ASP A C 1
ATOM 1739 O O . ASP A 1 215 ? 8.581 10.782 -7.077 1.00 80.19 215 ASP A O 1
ATOM 1743 N N . TYR A 1 216 ? 6.740 9.948 -8.054 1.00 87.56 216 TYR A N 1
ATOM 1744 C CA . TYR A 1 216 ? 5.803 10.558 -7.126 1.00 87.56 216 TYR A CA 1
ATOM 1745 C C . TYR A 1 216 ? 5.709 9.741 -5.843 1.00 87.56 216 TYR A C 1
ATOM 1747 O O . TYR A 1 216 ? 5.722 8.510 -5.847 1.00 87.56 216 TYR A O 1
ATOM 1755 N N . ARG A 1 217 ? 5.551 10.444 -4.723 1.00 91.62 217 ARG A N 1
ATOM 1756 C CA . ARG A 1 217 ? 5.387 9.830 -3.409 1.00 91.62 217 ARG A CA 1
ATOM 1757 C C . ARG A 1 217 ? 4.159 10.405 -2.726 1.00 91.62 217 ARG A C 1
ATOM 1759 O O . ARG A 1 217 ? 4.036 11.624 -2.612 1.00 91.62 217 ARG A O 1
ATOM 1766 N N . LEU A 1 218 ? 3.277 9.536 -2.244 1.00 93.81 218 LEU A N 1
ATOM 1767 C CA . LEU A 1 218 ? 2.201 9.933 -1.345 1.00 93.81 218 LEU A CA 1
ATOM 1768 C C . LEU A 1 218 ? 2.763 10.039 0.067 1.00 93.81 218 LEU A C 1
ATOM 1770 O O . LEU A 1 218 ? 3.327 9.079 0.586 1.00 93.81 218 LEU A O 1
ATOM 1774 N N . VAL A 1 219 ? 2.583 11.198 0.693 1.00 95.50 219 VAL A N 1
ATOM 1775 C CA . VAL A 1 219 ? 2.931 11.411 2.098 1.00 95.50 219 VAL A CA 1
ATOM 1776 C C . VAL A 1 219 ? 1.641 11.536 2.893 1.00 95.50 219 VAL A C 1
ATOM 1778 O O . VAL A 1 219 ? 0.894 12.499 2.731 1.00 95.50 219 VAL A O 1
ATOM 1781 N N . LEU A 1 220 ? 1.382 10.561 3.758 1.00 96.19 220 LEU A N 1
ATOM 1782 C CA . LEU A 1 220 ? 0.321 10.640 4.750 1.00 96.19 220 LEU A CA 1
ATOM 1783 C C . LEU A 1 220 ? 0.897 11.284 6.008 1.00 96.19 220 LEU A C 1
ATOM 1785 O O . LEU A 1 220 ? 1.780 10.717 6.657 1.00 96.19 220 LEU A O 1
ATOM 1789 N N . TYR A 1 221 ? 0.415 12.476 6.337 1.00 96.12 221 TYR A N 1
ATOM 1790 C CA . TYR A 1 221 ? 0.833 13.201 7.531 1.00 96.12 221 TYR A CA 1
ATOM 1791 C C . TYR A 1 221 ? -0.008 12.784 8.732 1.00 96.12 221 TYR A C 1
ATOM 1793 O O . TYR A 1 221 ? -1.221 12.643 8.608 1.00 96.12 221 TYR A O 1
ATOM 1801 N N . ASN A 1 222 ? 0.632 12.645 9.897 1.00 95.38 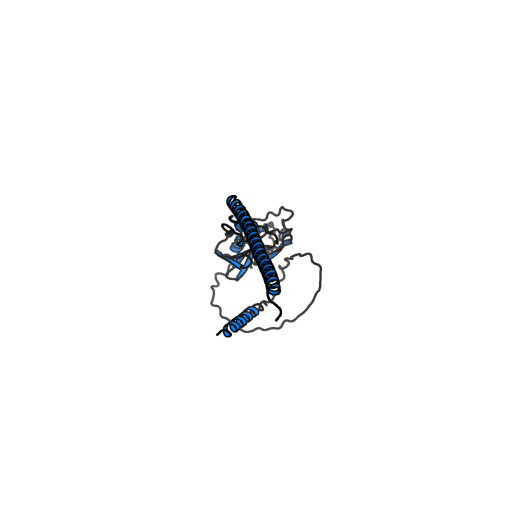222 ASN A N 1
ATOM 1802 C CA . ASN A 1 222 ? -0.057 12.403 11.170 1.00 95.38 222 ASN A CA 1
ATOM 1803 C C . ASN A 1 222 ? -1.071 11.235 11.096 1.00 95.38 222 ASN A C 1
ATOM 1805 O O . ASN A 1 222 ? -2.247 11.399 11.413 1.00 95.38 222 ASN A O 1
ATOM 1809 N N . VAL A 1 223 ? -0.620 10.060 10.641 1.00 96.50 223 VAL A N 1
ATOM 1810 C CA . VAL A 1 223 ? -1.505 8.916 10.345 1.00 96.50 223 VAL A CA 1
ATOM 1811 C C . VAL A 1 223 ? -2.306 8.452 11.563 1.00 96.50 223 VAL A C 1
ATOM 1813 O O . VAL A 1 223 ? -1.791 8.414 12.681 1.00 96.50 223 VAL A O 1
ATOM 1816 N N . ASN A 1 224 ? -3.553 8.040 11.348 1.00 96.06 224 ASN A N 1
ATOM 1817 C CA . ASN A 1 224 ? -4.448 7.507 12.376 1.00 96.06 224 ASN A CA 1
ATOM 1818 C C . ASN A 1 224 ? -4.889 6.067 12.030 1.00 96.06 224 ASN A C 1
ATOM 1820 O O . ASN A 1 224 ? -4.406 5.479 11.065 1.00 96.06 224 ASN A O 1
ATOM 1824 N N . MET A 1 225 ? -5.794 5.485 12.822 1.00 95.06 225 MET A N 1
ATOM 1825 C CA . MET A 1 225 ? -6.268 4.110 12.603 1.00 95.06 225 MET A CA 1
ATOM 1826 C C . MET A 1 225 ? -7.080 3.937 11.311 1.00 95.06 225 MET A C 1
ATOM 1828 O O . MET A 1 225 ? -7.149 2.819 10.805 1.00 95.06 225 MET A O 1
ATOM 1832 N N . ASP A 1 226 ? -7.646 5.010 10.757 1.00 95.75 226 ASP A N 1
ATOM 1833 C CA . ASP A 1 226 ? -8.440 4.954 9.524 1.00 95.75 226 ASP A CA 1
ATOM 1834 C C . ASP A 1 226 ? -7.554 4.725 8.299 1.00 95.75 226 ASP A C 1
ATOM 1836 O O . ASP A 1 226 ? -7.994 4.138 7.320 1.00 95.75 226 ASP A O 1
ATOM 1840 N N . ALA A 1 227 ? -6.273 5.104 8.370 1.00 95.75 227 ALA A N 1
ATOM 1841 C CA . ALA A 1 227 ? -5.302 4.847 7.308 1.00 95.75 227 ALA A CA 1
ATOM 1842 C C . ALA A 1 227 ? -4.945 3.353 7.150 1.00 95.75 227 ALA A C 1
ATOM 1844 O O . ALA A 1 227 ? -4.201 2.987 6.238 1.00 95.75 227 ALA A O 1
ATOM 1845 N N . ASN A 1 228 ? -5.450 2.475 8.022 1.00 95.94 228 ASN A N 1
ATOM 1846 C CA . ASN A 1 228 ? -5.224 1.037 7.929 1.00 95.94 228 ASN A CA 1
ATOM 1847 C C . ASN A 1 228 ? -5.788 0.435 6.640 1.00 95.94 228 ASN A C 1
ATOM 1849 O O . ASN A 1 228 ? -6.856 0.813 6.155 1.00 95.94 228 ASN A O 1
ATOM 1853 N N . GLY A 1 229 ? -5.083 -0.568 6.126 1.00 95.12 229 GLY A N 1
ATOM 1854 C CA . GLY A 1 229 ? -5.535 -1.367 4.994 1.00 95.12 229 GLY A CA 1
ATOM 1855 C C . GLY A 1 229 ? -4.657 -1.214 3.761 1.00 95.12 229 GLY A C 1
ATOM 1856 O O . GLY A 1 229 ? -3.465 -0.915 3.856 1.00 95.12 229 GLY A O 1
ATOM 1857 N N . ARG A 1 230 ? -5.240 -1.503 2.600 1.00 94.69 230 ARG A N 1
ATOM 1858 C CA . ARG A 1 230 ? -4.524 -1.614 1.329 1.00 94.69 230 ARG A CA 1
ATOM 1859 C C . ARG A 1 230 ? -4.411 -0.255 0.645 1.00 94.69 230 ARG A C 1
ATOM 1861 O O . ARG A 1 230 ? -5.415 0.419 0.444 1.00 94.69 230 ARG A O 1
ATOM 1868 N N . TRP A 1 231 ? -3.202 0.085 0.226 1.00 95.62 231 TRP A N 1
ATOM 1869 C CA . TRP A 1 231 ? -2.844 1.278 -0.529 1.00 95.62 231 TRP A CA 1
ATOM 1870 C C . TRP A 1 231 ? -2.279 0.876 -1.886 1.00 95.62 231 TRP A C 1
ATOM 1872 O O . TRP A 1 231 ? -1.431 -0.012 -1.961 1.00 95.62 231 TRP A O 1
ATOM 1882 N N . GLN A 1 232 ? -2.749 1.509 -2.956 1.00 95.81 232 GLN A N 1
ATOM 1883 C CA . GLN A 1 232 ? -2.301 1.223 -4.321 1.00 95.81 232 GLN A CA 1
ATOM 1884 C C . GLN A 1 232 ? -2.037 2.527 -5.067 1.00 95.81 232 GLN A C 1
ATOM 1886 O O . GLN A 1 232 ? -2.859 3.441 -4.996 1.00 95.81 232 GLN A O 1
ATOM 1891 N N . CYS A 1 233 ? -0.919 2.600 -5.791 1.00 95.44 233 CYS A N 1
ATOM 1892 C CA . CYS A 1 233 ? -0.693 3.654 -6.775 1.00 95.44 233 CYS A CA 1
ATOM 1893 C C . CYS A 1 233 ? -1.045 3.136 -8.165 1.00 95.44 233 CYS A C 1
ATOM 1895 O O . CYS A 1 233 ? -0.502 2.122 -8.608 1.00 95.44 233 CYS A O 1
ATOM 1897 N N . VAL A 1 234 ? -1.935 3.847 -8.848 1.00 95.31 234 VAL A N 1
ATOM 1898 C CA . VAL A 1 234 ? -2.354 3.555 -10.217 1.00 95.31 234 VAL A CA 1
ATOM 1899 C C . VAL A 1 234 ? -1.865 4.674 -11.122 1.00 95.31 234 VAL A C 1
ATOM 1901 O O . VAL A 1 234 ? -2.267 5.828 -10.959 1.00 95.31 234 VAL A O 1
ATOM 1904 N N . ALA A 1 235 ? -1.015 4.336 -12.083 1.00 93.56 235 ALA A N 1
ATOM 1905 C CA . ALA A 1 235 ? -0.586 5.239 -13.139 1.00 93.56 235 ALA A CA 1
ATOM 1906 C C . ALA A 1 235 ? -1.447 5.015 -14.383 1.00 93.56 235 ALA A C 1
ATOM 1908 O O . ALA A 1 235 ? -1.622 3.877 -14.806 1.00 93.56 235 ALA A O 1
ATOM 1909 N N . MET A 1 236 ? -1.977 6.086 -14.968 1.00 92.94 236 MET A N 1
ATOM 1910 C CA . MET A 1 236 ? -2.899 6.028 -16.100 1.00 92.94 236 MET A CA 1
ATOM 1911 C C . MET A 1 236 ? -2.504 7.019 -17.193 1.00 92.94 236 MET A C 1
ATOM 1913 O O . MET A 1 236 ? -2.149 8.165 -16.908 1.00 92.94 236 MET A O 1
ATOM 1917 N N . VAL A 1 237 ? -2.626 6.601 -18.450 1.00 90.50 237 VAL A N 1
ATOM 1918 C CA . VAL A 1 237 ? -2.487 7.476 -19.620 1.00 90.50 237 VAL A CA 1
ATOM 1919 C C . VAL A 1 237 ? -3.868 7.982 -20.020 1.00 90.50 237 VAL A C 1
ATOM 1921 O O . VAL A 1 237 ? -4.720 7.210 -20.451 1.00 90.50 237 VAL A O 1
ATOM 1924 N N . SER A 1 238 ? -4.101 9.292 -19.918 1.00 86.31 238 SER A N 1
ATOM 1925 C CA . SER A 1 238 ? -5.419 9.885 -20.202 1.00 86.31 238 SER A CA 1
ATOM 1926 C C . SER A 1 238 ? -5.894 9.662 -21.645 1.00 86.31 238 SER A C 1
ATOM 1928 O O . SER A 1 238 ? -7.094 9.586 -21.879 1.00 86.31 238 SER A O 1
ATOM 1930 N N . ALA A 1 239 ? -4.971 9.558 -22.607 1.00 85.25 239 ALA A N 1
ATOM 1931 C CA . ALA A 1 239 ? -5.301 9.409 -24.026 1.00 85.25 239 ALA A CA 1
ATOM 1932 C C . ALA A 1 239 ? -5.791 7.999 -24.398 1.00 85.25 239 ALA A C 1
ATOM 1934 O O . ALA A 1 239 ? -6.683 7.869 -25.230 1.00 85.25 239 ALA A O 1
ATOM 1935 N N . THR A 1 240 ? -5.212 6.955 -23.798 1.00 86.31 240 THR A N 1
ATOM 1936 C CA . THR A 1 240 ? -5.539 5.548 -24.101 1.00 86.31 240 THR A CA 1
ATOM 1937 C C . THR A 1 240 ? -6.405 4.896 -23.029 1.00 86.31 240 THR A C 1
ATOM 1939 O O . THR A 1 240 ? -6.842 3.764 -23.205 1.00 86.31 240 THR A O 1
ATOM 1942 N N . LEU A 1 241 ? -6.616 5.584 -21.902 1.00 88.19 241 LEU A N 1
ATOM 1943 C CA . LEU A 1 241 ? -7.238 5.065 -20.682 1.00 88.19 241 LEU A CA 1
ATOM 1944 C C . LEU A 1 241 ? -6.541 3.825 -20.099 1.00 88.19 241 LEU A C 1
ATOM 1946 O O . LEU A 1 241 ? -7.067 3.186 -19.193 1.00 88.19 241 LEU A O 1
ATOM 1950 N N . THR A 1 242 ? -5.339 3.499 -20.575 1.00 89.31 242 THR A N 1
ATOM 1951 C CA . THR A 1 242 ? -4.556 2.379 -20.058 1.00 89.31 242 THR A CA 1
ATOM 1952 C C . THR A 1 242 ? -4.017 2.737 -18.684 1.00 89.31 242 THR A C 1
ATOM 1954 O O . THR A 1 242 ? -3.499 3.840 -18.484 1.00 89.31 242 THR A O 1
ATOM 1957 N N . SER A 1 243 ? -4.133 1.808 -17.739 1.00 93.00 243 SER A N 1
ATOM 1958 C CA . SER A 1 243 ? -3.670 2.002 -16.372 1.00 93.00 243 SER A CA 1
ATOM 1959 C C . SER A 1 243 ? -2.912 0.797 -15.845 1.00 93.00 243 SER A C 1
ATOM 1961 O O . SER A 1 243 ? -3.262 -0.339 -16.157 1.00 93.00 243 SER A O 1
ATOM 1963 N N . TRP A 1 244 ? -1.934 1.051 -14.983 1.00 94.12 244 TRP A N 1
ATOM 1964 C CA . TRP A 1 244 ? -1.122 0.027 -14.340 1.00 94.12 244 TRP A CA 1
ATOM 1965 C C . TRP A 1 244 ? -0.992 0.325 -12.853 1.00 94.12 244 TRP A C 1
ATOM 1967 O O . TRP A 1 244 ? -0.825 1.481 -12.455 1.00 94.12 244 TRP A O 1
ATOM 1977 N N . ILE A 1 245 ? -1.038 -0.721 -12.029 1.00 94.75 245 ILE A N 1
ATOM 1978 C CA . ILE A 1 245 ? -0.678 -0.601 -10.618 1.00 94.75 245 ILE A CA 1
ATOM 1979 C C . ILE A 1 245 ? 0.841 -0.690 -10.538 1.00 94.75 245 ILE A C 1
ATOM 1981 O O . ILE A 1 245 ? 1.429 -1.696 -10.938 1.00 94.75 245 ILE A O 1
ATOM 1985 N N . THR A 1 246 ? 1.466 0.374 -10.053 1.00 93.12 246 THR A N 1
ATOM 1986 C CA . THR A 1 246 ? 2.927 0.513 -9.993 1.00 93.12 246 THR A CA 1
ATOM 1987 C C . THR A 1 246 ? 3.470 0.259 -8.593 1.00 93.12 246 THR A C 1
ATOM 1989 O O . THR A 1 246 ? 4.638 -0.077 -8.430 1.00 93.12 246 THR A O 1
ATOM 1992 N N . ASN A 1 247 ? 2.623 0.374 -7.570 1.00 93.81 247 ASN A N 1
ATOM 1993 C CA . ASN A 1 247 ? 2.938 -0.079 -6.223 1.00 93.81 247 ASN A CA 1
ATOM 1994 C C . ASN A 1 247 ? 1.663 -0.482 -5.470 1.00 93.81 247 ASN A C 1
ATOM 1996 O O . ASN A 1 247 ? 0.614 0.145 -5.632 1.00 93.81 247 ASN A O 1
ATOM 2000 N N . GLU A 1 248 ? 1.765 -1.497 -4.617 1.00 93.31 248 GLU A N 1
ATOM 2001 C CA . GLU A 1 248 ? 0.692 -1.982 -3.748 1.00 93.31 248 GLU A CA 1
ATOM 2002 C C . GLU A 1 248 ? 1.245 -2.318 -2.359 1.00 93.31 248 GLU A C 1
ATOM 2004 O O . GLU A 1 248 ? 2.274 -2.981 -2.224 1.00 93.31 248 GLU A O 1
ATOM 2009 N N . GLY A 1 249 ? 0.537 -1.927 -1.298 1.00 92.38 249 GLY A N 1
ATOM 2010 C CA . GLY A 1 249 ? 0.892 -2.388 0.033 1.00 92.38 249 GLY A CA 1
ATOM 2011 C C . GLY A 1 249 ? -0.128 -2.228 1.131 1.00 92.38 249 GLY A C 1
ATOM 2012 O O . GLY A 1 249 ? -1.070 -1.455 1.026 1.00 92.38 249 GLY A O 1
ATOM 2013 N N . VAL A 1 250 ? 0.076 -2.988 2.206 1.00 93.94 250 VAL A N 1
ATOM 2014 C CA . VAL A 1 250 ? -0.804 -2.982 3.376 1.00 93.94 250 VAL A CA 1
ATOM 2015 C C . VAL A 1 250 ? -0.153 -2.190 4.508 1.00 93.94 250 VAL A C 1
ATOM 2017 O O . VAL A 1 250 ? 0.931 -2.537 4.988 1.00 93.94 250 VAL A O 1
ATOM 2020 N N . LEU A 1 251 ? -0.835 -1.125 4.931 1.00 95.44 251 LEU A N 1
ATOM 2021 C CA . LEU A 1 251 ? -0.464 -0.282 6.061 1.00 95.44 251 LEU A CA 1
ATOM 2022 C C . LEU A 1 251 ? -1.146 -0.775 7.331 1.00 95.44 251 LEU A C 1
ATOM 2024 O O . LEU A 1 251 ? -2.367 -0.936 7.367 1.00 95.44 251 LEU A O 1
ATOM 2028 N N . HIS A 1 252 ? -0.352 -0.954 8.382 1.00 95.94 252 HIS A N 1
ATOM 2029 C CA . HIS A 1 252 ? -0.844 -1.226 9.723 1.00 95.94 252 HIS A CA 1
ATOM 2030 C C . HIS A 1 252 ? -0.319 -0.187 10.717 1.00 95.94 252 HIS A C 1
ATOM 2032 O O . HIS A 1 252 ? 0.879 -0.095 11.006 1.00 95.94 252 HIS A O 1
ATOM 2038 N N . ILE A 1 253 ? -1.243 0.590 11.260 1.00 96.50 253 ILE A N 1
ATOM 2039 C CA . ILE A 1 253 ? -1.022 1.632 12.241 1.00 96.50 253 ILE A CA 1
ATOM 2040 C C . ILE A 1 253 ? -1.139 1.035 13.634 1.00 96.50 253 ILE A C 1
ATOM 2042 O O . ILE A 1 253 ? -2.175 0.533 14.059 1.00 96.50 253 ILE A O 1
ATOM 2046 N N . ILE A 1 254 ? -0.032 1.112 14.356 1.00 95.12 254 ILE A N 1
ATOM 2047 C CA . ILE A 1 254 ? 0.062 0.755 15.759 1.00 95.12 254 ILE A CA 1
ATOM 2048 C C . ILE A 1 254 ? -0.458 1.956 16.556 1.00 95.12 254 ILE A C 1
ATOM 2050 O O . ILE A 1 254 ? 0.051 3.069 16.363 1.00 95.12 254 ILE A O 1
ATOM 2054 N N . PRO A 1 255 ? -1.430 1.770 17.464 1.00 91.50 255 PRO A N 1
ATOM 2055 C CA . PRO A 1 255 ? -1.942 2.862 18.276 1.00 91.50 255 PRO A CA 1
ATOM 2056 C C . PRO A 1 255 ? -0.807 3.542 19.047 1.00 91.50 255 PRO A C 1
ATOM 2058 O O . PRO A 1 255 ? 0.197 2.922 19.425 1.00 91.50 255 PRO A O 1
ATOM 2061 N N . LYS A 1 256 ? -0.948 4.852 19.265 1.00 88.38 256 LYS A N 1
ATOM 2062 C CA . LYS A 1 256 ? 0.007 5.601 20.082 1.00 88.38 256 LYS A CA 1
ATOM 2063 C C . LYS A 1 256 ? 0.024 4.963 21.471 1.00 88.38 256 LYS A C 1
ATOM 2065 O O . LYS A 1 256 ? -1.029 4.635 22.011 1.00 88.38 256 LYS A O 1
ATOM 2070 N N . ARG A 1 257 ? 1.217 4.774 22.049 1.00 83.31 257 ARG A N 1
ATOM 2071 C CA . ARG A 1 257 ? 1.289 4.371 23.458 1.00 83.31 257 ARG A CA 1
ATOM 2072 C C . ARG A 1 257 ? 0.572 5.455 24.268 1.00 83.31 257 ARG A C 1
ATOM 2074 O O . ARG A 1 257 ? 0.925 6.622 24.064 1.00 83.31 257 ARG A O 1
ATOM 2081 N N . PRO A 1 258 ? -0.407 5.097 25.115 1.00 80.25 258 PRO A N 1
ATOM 2082 C CA . PRO A 1 258 ? -1.051 6.075 25.975 1.00 80.25 258 PRO A CA 1
ATOM 2083 C C . PRO A 1 258 ? 0.035 6.795 26.770 1.00 80.25 258 PRO A C 1
ATOM 2085 O O . PRO A 1 258 ? 0.994 6.168 27.236 1.00 80.25 258 PRO A O 1
ATOM 2088 N N . GLY A 1 259 ? -0.067 8.120 26.852 1.00 83.06 259 GLY A N 1
ATOM 2089 C CA . GLY A 1 259 ? 0.810 8.876 27.732 1.00 83.06 259 GLY A CA 1
ATOM 2090 C C . GLY A 1 259 ? 0.569 8.463 29.183 1.00 83.06 259 GLY A C 1
ATOM 2091 O O . GLY A 1 259 ? -0.477 7.904 29.513 1.00 83.06 259 GLY A O 1
ATOM 2092 N N . TRP A 1 260 ? 1.507 8.782 30.075 1.00 78.38 260 TRP A N 1
ATOM 2093 C CA . TRP A 1 260 ? 1.289 8.595 31.514 1.00 78.38 260 TRP A CA 1
ATOM 2094 C C . TRP A 1 260 ? -0.007 9.268 31.986 1.00 78.38 260 TRP A C 1
ATOM 2096 O O . TRP A 1 260 ? -0.737 8.678 32.772 1.00 78.38 260 TRP A O 1
ATOM 2106 N N . HIS A 1 261 ? -0.352 10.435 31.434 1.00 78.75 261 HIS A N 1
ATOM 2107 C CA . HIS A 1 261 ? -1.622 11.109 31.716 1.00 78.75 261 HIS A CA 1
ATOM 2108 C C . HIS A 1 261 ? -2.851 10.307 31.266 1.00 78.75 261 HIS A C 1
ATOM 2110 O O . HIS A 1 261 ? -3.810 10.206 32.024 1.00 78.75 261 HIS A O 1
ATOM 2116 N N . ASP A 1 262 ? -2.815 9.682 30.086 1.00 79.38 262 ASP A N 1
ATOM 2117 C CA . ASP A 1 262 ? -3.923 8.850 29.598 1.00 79.38 262 ASP A CA 1
ATOM 2118 C C . ASP A 1 262 ? -4.084 7.585 30.454 1.00 79.38 262 ASP A C 1
ATOM 2120 O O . ASP A 1 262 ? -5.201 7.151 30.729 1.00 79.38 262 ASP A O 1
ATOM 2124 N N . LEU A 1 263 ? -2.965 7.009 30.908 1.00 82.62 263 LEU A N 1
ATOM 2125 C CA . LEU A 1 263 ? -2.949 5.881 31.841 1.00 82.62 263 LEU A CA 1
ATOM 2126 C C . LEU A 1 263 ? -3.544 6.264 33.195 1.00 82.62 263 LEU A C 1
ATOM 2128 O O . LEU A 1 263 ? -4.403 5.545 33.696 1.00 82.62 263 LEU A O 1
ATOM 2132 N N . VAL A 1 264 ? -3.129 7.400 33.762 1.00 83.81 264 VAL A N 1
ATOM 2133 C CA . VAL A 1 264 ? -3.687 7.919 35.018 1.00 83.81 264 VAL A CA 1
ATOM 2134 C C . VAL A 1 264 ? -5.188 8.145 34.868 1.00 83.81 264 VAL A C 1
ATOM 2136 O O . VAL A 1 264 ? -5.952 7.626 35.672 1.00 83.81 264 VAL A O 1
ATOM 2139 N N . PHE A 1 265 ? -5.629 8.796 33.790 1.00 80.12 265 PHE A N 1
ATOM 2140 C CA . PHE A 1 265 ? -7.050 9.040 33.539 1.00 80.12 265 PHE A CA 1
ATOM 2141 C C . PHE A 1 265 ? -7.856 7.741 33.367 1.00 80.12 265 PHE A C 1
ATOM 2143 O O . PHE A 1 265 ? -8.996 7.627 33.827 1.00 80.12 265 PHE A O 1
ATOM 2150 N N . MET A 1 266 ? -7.268 6.727 32.724 1.00 78.50 266 MET A N 1
ATOM 2151 C CA . MET A 1 266 ? -7.890 5.411 32.568 1.00 78.50 266 MET A CA 1
ATOM 2152 C C . MET A 1 266 ? -8.015 4.682 33.915 1.00 78.50 266 MET A C 1
ATOM 2154 O O . MET A 1 266 ? -9.063 4.098 34.197 1.00 78.50 266 MET A O 1
ATOM 2158 N N . VAL A 1 267 ? -6.986 4.756 34.764 1.00 88.69 267 VAL A N 1
ATOM 2159 C CA . VAL A 1 267 ? -7.006 4.195 36.123 1.00 88.69 267 VAL A CA 1
ATOM 2160 C C . VAL A 1 267 ? -8.019 4.928 36.999 1.00 88.69 267 VAL A C 1
ATOM 2162 O O . VAL A 1 267 ? -8.829 4.270 37.649 1.00 88.69 267 VAL A O 1
ATOM 2165 N N . GLU A 1 268 ? -8.038 6.262 36.973 1.00 86.88 268 GLU A N 1
ATOM 2166 C CA . GLU A 1 268 ? -9.005 7.079 37.712 1.00 86.88 268 GLU A CA 1
ATOM 2167 C C . GLU A 1 268 ? -10.436 6.692 37.347 1.00 86.88 268 GLU A C 1
ATOM 2169 O O . GLU A 1 268 ? -11.212 6.337 38.232 1.00 86.88 268 GLU A O 1
ATOM 2174 N N . ARG A 1 269 ? -10.772 6.629 36.051 1.00 87.75 269 ARG A N 1
ATOM 2175 C CA . ARG A 1 269 ? -12.105 6.190 35.608 1.00 87.75 269 ARG A CA 1
ATOM 2176 C C . ARG A 1 269 ? -12.456 4.786 36.081 1.00 87.75 269 ARG A C 1
ATOM 2178 O O . ARG A 1 269 ? -13.601 4.547 36.463 1.00 87.75 269 ARG A O 1
ATOM 2185 N N . PHE A 1 270 ? -11.503 3.859 36.063 1.00 89.00 270 PHE A N 1
ATOM 2186 C CA . PHE A 1 270 ? -11.741 2.490 36.512 1.00 89.00 270 PHE A CA 1
ATOM 2187 C C . PHE A 1 270 ? -12.006 2.426 38.023 1.00 89.00 270 PHE A C 1
ATOM 2189 O O . PHE A 1 270 ? -12.923 1.728 38.464 1.00 89.00 270 PHE A O 1
ATOM 2196 N N . VAL A 1 271 ? -11.256 3.197 38.815 1.00 92.19 271 VAL A N 1
ATOM 2197 C CA . VAL A 1 271 ? -11.463 3.333 40.263 1.00 92.19 271 VAL A CA 1
ATOM 2198 C C . VAL A 1 271 ? -12.811 3.992 40.550 1.00 92.19 271 VAL A C 1
ATOM 2200 O O . VAL A 1 271 ? -13.595 3.446 41.326 1.00 92.19 271 VAL A O 1
ATOM 2203 N N . THR A 1 272 ? -13.139 5.100 39.881 1.00 92.31 272 THR A N 1
ATOM 2204 C CA . THR A 1 272 ? -14.435 5.777 40.026 1.00 92.31 272 THR A CA 1
ATOM 2205 C C . THR A 1 272 ? -15.591 4.842 39.681 1.00 92.31 272 THR A C 1
ATOM 2207 O O . THR A 1 272 ? -16.549 4.754 40.445 1.00 92.31 272 THR A O 1
ATOM 2210 N N . TYR A 1 273 ? -15.491 4.081 38.587 1.00 94.38 273 TYR A N 1
ATOM 2211 C CA . TYR A 1 273 ? -16.517 3.112 38.203 1.00 94.38 273 TYR A CA 1
ATOM 2212 C C . TYR A 1 273 ? -16.711 2.028 39.269 1.00 94.38 273 TYR A C 1
ATOM 2214 O O . TYR A 1 273 ? -17.845 1.711 39.623 1.00 94.38 273 TYR A O 1
ATOM 2222 N N . LYS A 1 274 ? -15.622 1.500 39.845 1.00 93.00 274 LYS A N 1
ATOM 2223 C CA . LYS A 1 274 ? -15.713 0.525 40.941 1.00 93.00 274 LYS A CA 1
ATOM 2224 C C . LYS A 1 274 ? -16.330 1.113 42.207 1.00 93.00 274 LYS A C 1
ATOM 2226 O O . LYS A 1 274 ? -17.130 0.434 42.845 1.00 93.00 274 LYS A O 1
ATOM 2231 N N . ILE A 1 275 ? -16.013 2.360 42.551 1.00 94.12 275 ILE A N 1
ATOM 2232 C CA . ILE A 1 275 ? -16.625 3.053 43.694 1.00 94.12 275 ILE A CA 1
ATOM 2233 C C . ILE A 1 275 ? -18.128 3.246 43.455 1.00 94.12 275 ILE A C 1
ATOM 2235 O O . ILE A 1 275 ? -18.929 2.950 44.341 1.00 94.12 275 ILE A O 1
ATOM 2239 N N . ILE A 1 276 ? -18.536 3.670 42.255 1.00 94.69 276 ILE A N 1
ATOM 2240 C CA . ILE A 1 276 ? -19.955 3.818 41.885 1.00 94.69 276 ILE A CA 1
ATOM 2241 C C . ILE A 1 276 ? -20.680 2.461 41.934 1.00 94.69 276 ILE A C 1
ATOM 2243 O O . ILE A 1 276 ? -21.752 2.350 42.526 1.00 94.69 276 ILE A O 1
ATOM 2247 N N . ALA A 1 277 ? -20.095 1.398 41.381 1.00 95.44 277 ALA A N 1
ATOM 2248 C CA . ALA A 1 277 ? -20.674 0.054 41.440 1.00 95.44 277 ALA A CA 1
ATOM 2249 C C . ALA A 1 277 ? -20.808 -0.460 42.889 1.00 95.44 277 ALA A C 1
ATOM 2251 O O . ALA A 1 277 ? -21.822 -1.036 43.266 1.00 95.44 277 ALA A O 1
ATOM 2252 N N . PHE A 1 278 ? -19.814 -0.214 43.740 1.00 96.12 278 PHE A N 1
ATOM 2253 C CA . PHE A 1 278 ? -19.856 -0.634 45.139 1.00 96.12 278 PHE A CA 1
ATOM 2254 C C . PHE A 1 278 ? -20.898 0.147 45.953 1.00 96.12 278 PHE A C 1
ATOM 2256 O O . PHE A 1 278 ? -21.701 -0.437 46.680 1.00 96.12 278 PHE A O 1
ATOM 2263 N N . THR A 1 279 ? -20.927 1.472 45.796 1.00 95.62 279 THR A N 1
ATOM 2264 C CA . THR A 1 279 ? -21.906 2.343 46.469 1.00 95.62 279 THR A CA 1
ATOM 2265 C C . THR A 1 279 ? -23.341 2.044 46.048 1.00 95.62 279 THR A C 1
ATOM 2267 O O . THR A 1 279 ? -24.219 2.021 46.907 1.00 95.62 279 THR A O 1
ATOM 2270 N N . THR A 1 280 ? -23.580 1.735 44.770 1.00 96.94 280 THR A N 1
ATOM 2271 C CA . THR A 1 280 ? -24.905 1.311 44.283 1.00 96.94 280 THR A CA 1
ATOM 2272 C C . THR A 1 280 ? -25.343 -0.036 44.861 1.00 96.94 280 THR A C 1
ATOM 2274 O O . THR A 1 280 ? -26.510 -0.202 45.209 1.00 96.94 280 THR A O 1
ATOM 2277 N N . VAL A 1 281 ? -24.427 -0.991 45.049 1.00 97.62 281 VAL A N 1
ATOM 2278 C CA . VAL A 1 281 ? -24.741 -2.257 45.735 1.00 97.62 281 VAL A CA 1
ATOM 2279 C C . VAL A 1 281 ? -25.085 -2.019 47.208 1.00 97.62 281 VAL A C 1
ATOM 2281 O O . VAL A 1 281 ? -26.078 -2.556 47.698 1.00 97.62 281 VAL A O 1
ATOM 2284 N N . ILE A 1 282 ? -24.317 -1.184 47.916 1.00 97.38 282 ILE A N 1
ATOM 2285 C CA . ILE A 1 282 ? -24.595 -0.849 49.322 1.00 97.38 282 ILE A CA 1
ATOM 2286 C C . ILE A 1 282 ? -25.954 -0.169 49.471 1.00 97.38 282 ILE A C 1
ATOM 2288 O O . ILE A 1 282 ? -26.720 -0.528 50.368 1.00 97.38 282 ILE A O 1
ATOM 2292 N N . THR A 1 283 ? -26.275 0.801 48.612 1.00 97.12 283 THR A N 1
ATOM 2293 C CA . THR A 1 283 ? -27.561 1.502 48.690 1.00 97.12 283 THR A CA 1
ATOM 2294 C C . THR A 1 283 ? -28.720 0.543 48.432 1.00 97.12 283 THR A C 1
ATOM 2296 O O . THR A 1 283 ? -29.686 0.560 49.193 1.00 97.12 283 THR A O 1
ATOM 2299 N N . LEU A 1 284 ? -28.606 -0.363 47.455 1.00 97.12 284 LEU A N 1
ATOM 2300 C CA . LEU A 1 284 ? -29.604 -1.411 47.215 1.00 97.12 284 LEU A CA 1
ATOM 2301 C C . LEU A 1 284 ? -29.788 -2.335 48.427 1.00 97.12 284 LEU A C 1
ATOM 2303 O O . LEU A 1 284 ? -30.923 -2.584 48.835 1.00 97.12 284 LEU A O 1
ATOM 2307 N N . LEU A 1 285 ? -28.699 -2.800 49.046 1.00 97.06 285 LEU A N 1
ATOM 2308 C CA . LEU A 1 285 ? -28.766 -3.631 50.256 1.00 97.06 285 LEU A CA 1
ATOM 2309 C C . LEU A 1 285 ? -29.425 -2.890 51.426 1.00 97.06 285 LEU A C 1
ATOM 2311 O O . LEU A 1 285 ? -30.239 -3.470 52.147 1.00 97.06 285 LEU A O 1
ATOM 2315 N N . TYR A 1 286 ? -29.125 -1.601 51.592 1.00 97.38 286 TYR A N 1
ATOM 2316 C CA . TYR A 1 286 ? -29.759 -0.758 52.602 1.00 97.38 286 TYR A CA 1
ATOM 2317 C C . TYR A 1 286 ? -31.271 -0.616 52.370 1.00 97.38 286 TYR A C 1
ATOM 2319 O O . TYR A 1 286 ? -32.054 -0.751 53.315 1.00 97.38 286 TYR A O 1
ATOM 2327 N N . PHE A 1 287 ? -31.696 -0.395 51.121 1.00 96.69 287 PHE A N 1
ATOM 2328 C CA . PHE A 1 287 ? -33.116 -0.343 50.764 1.00 96.69 287 PHE A CA 1
ATOM 2329 C C . PHE A 1 287 ? -33.819 -1.673 51.043 1.00 96.69 287 PHE A C 1
ATOM 2331 O O . PHE A 1 287 ? -34.870 -1.676 51.684 1.00 96.69 287 PHE A O 1
ATOM 2338 N N . LEU A 1 288 ? -33.219 -2.801 50.653 1.00 96.44 288 LEU A N 1
ATOM 2339 C CA . LEU A 1 288 ? -33.758 -4.134 50.942 1.00 96.44 288 LEU A CA 1
ATOM 2340 C C . LEU A 1 288 ? -33.909 -4.369 52.449 1.00 96.44 288 LEU A C 1
ATOM 2342 O O . LEU A 1 288 ? -34.964 -4.814 52.902 1.00 96.44 288 LEU A O 1
ATOM 2346 N N . PHE A 1 289 ? -32.899 -4.004 53.241 1.00 96.50 289 PHE A N 1
ATOM 2347 C CA . PHE A 1 289 ? -32.961 -4.098 54.698 1.00 96.50 289 PHE A CA 1
ATOM 2348 C C . PHE A 1 289 ? -34.108 -3.257 55.279 1.00 96.50 289 PHE A C 1
ATOM 2350 O O . PHE A 1 289 ? -34.890 -3.751 56.093 1.00 96.50 289 PHE A O 1
ATOM 2357 N N . LYS A 1 290 ? -34.264 -2.004 54.829 1.00 95.25 290 LYS A N 1
ATOM 2358 C CA . LYS A 1 290 ? -35.372 -1.132 55.251 1.00 95.25 290 LYS A CA 1
ATOM 2359 C C . LYS A 1 290 ? -36.737 -1.712 54.884 1.00 95.25 290 LYS A C 1
ATOM 2361 O O . LYS A 1 290 ? -37.636 -1.673 55.723 1.00 95.25 290 LYS A O 1
ATOM 2366 N N . CYS A 1 291 ? -36.885 -2.286 53.691 1.00 95.19 291 CYS A N 1
ATOM 2367 C CA . CYS A 1 291 ? -38.112 -2.966 53.275 1.00 95.19 291 CYS A CA 1
ATOM 2368 C C . CYS A 1 291 ? -38.440 -4.159 54.187 1.00 95.19 291 CYS A C 1
ATOM 2370 O O . CYS A 1 291 ? -39.581 -4.284 54.631 1.00 95.19 291 CYS A O 1
ATOM 2372 N N . ILE A 1 292 ? -37.445 -4.986 54.528 1.00 95.12 292 ILE A N 1
ATOM 2373 C CA . ILE A 1 292 ? -37.620 -6.142 55.424 1.00 95.12 292 ILE A CA 1
ATOM 2374 C C . ILE A 1 292 ? -38.048 -5.692 56.828 1.00 95.12 292 ILE A C 1
ATOM 2376 O O . ILE A 1 292 ? -38.999 -6.239 57.385 1.00 95.12 292 ILE A O 1
ATOM 2380 N N . VAL A 1 293 ? -37.394 -4.675 57.400 1.00 94.81 293 VAL A N 1
ATOM 2381 C CA . VAL A 1 293 ? -37.746 -4.149 58.733 1.00 94.81 293 VAL A CA 1
ATOM 2382 C C . VAL A 1 293 ? -39.144 -3.519 58.733 1.00 94.81 293 VAL A C 1
ATOM 2384 O O . VAL A 1 293 ? -39.922 -3.725 59.668 1.00 94.81 293 VAL A O 1
ATOM 2387 N N . PHE A 1 294 ? -39.500 -2.776 57.684 1.00 93.62 294 PHE A N 1
ATOM 2388 C CA . PHE A 1 294 ? -40.812 -2.143 57.572 1.00 93.62 294 PHE A CA 1
ATOM 2389 C C . PHE A 1 294 ? -41.946 -3.172 57.448 1.00 93.62 294 PHE A C 1
ATOM 2391 O O . PHE A 1 294 ? -42.927 -3.103 58.189 1.00 93.62 294 PHE A O 1
ATOM 2398 N N . GLU A 1 295 ? -41.803 -4.183 56.589 1.00 91.88 295 GLU A N 1
ATOM 2399 C CA . GLU A 1 295 ? -42.799 -5.259 56.501 1.00 91.88 295 GLU A CA 1
ATOM 2400 C C . GLU A 1 295 ? -42.829 -6.116 57.776 1.00 91.88 295 GLU A C 1
ATOM 2402 O O . GLU A 1 295 ? -43.907 -6.468 58.258 1.00 91.88 295 GLU A O 1
ATOM 2407 N N . GLY A 1 296 ? -41.677 -6.362 58.409 1.00 91.62 296 GLY A N 1
ATOM 2408 C CA . GLY A 1 296 ? -41.595 -7.060 59.694 1.00 91.62 296 GLY A CA 1
ATOM 2409 C C . GLY A 1 296 ? -42.342 -6.339 60.823 1.00 91.62 296 GLY A C 1
ATOM 2410 O O . GLY A 1 296 ? -43.102 -6.963 61.567 1.00 91.62 296 GLY A O 1
ATOM 2411 N N . THR A 1 297 ? -42.199 -5.016 60.928 1.00 92.81 297 THR A N 1
ATOM 2412 C CA . THR A 1 297 ? -42.920 -4.203 61.928 1.00 92.81 297 THR A CA 1
ATOM 2413 C C . THR A 1 297 ? -44.422 -4.151 61.648 1.00 92.81 297 THR A C 1
ATOM 2415 O O . THR A 1 297 ? -45.223 -4.328 62.569 1.00 92.81 297 THR A O 1
ATOM 2418 N N . LYS A 1 298 ? -44.827 -4.010 60.380 1.00 91.06 298 LYS A N 1
ATOM 2419 C CA . LYS A 1 298 ? -46.234 -4.066 59.952 1.00 91.06 298 LYS A CA 1
ATOM 2420 C C . LYS A 1 298 ? -46.870 -5.426 60.248 1.00 91.06 298 LYS A C 1
ATOM 2422 O O . LYS A 1 298 ? -47.998 -5.486 60.746 1.00 91.06 298 LYS A O 1
ATOM 2427 N N . TYR A 1 299 ? -46.147 -6.517 60.000 1.00 91.12 299 TYR A N 1
ATOM 2428 C CA . TYR A 1 299 ? -46.583 -7.872 60.330 1.00 91.12 299 TYR A CA 1
ATOM 2429 C C . TYR A 1 299 ? -46.710 -8.071 61.848 1.00 91.12 299 TYR A C 1
ATOM 2431 O O . TYR A 1 299 ? -47.736 -8.561 62.327 1.00 91.12 299 TYR A O 1
ATOM 2439 N N . GLY A 1 300 ? -45.730 -7.597 62.625 1.00 90.12 300 GLY A N 1
ATOM 2440 C CA . GLY A 1 300 ? -45.783 -7.595 64.089 1.00 90.12 300 GLY A CA 1
ATOM 2441 C C . GLY A 1 300 ? -46.985 -6.820 64.642 1.00 90.12 300 GLY A C 1
ATOM 2442 O O . GLY A 1 300 ? -47.695 -7.320 65.519 1.00 90.12 300 GLY A O 1
ATOM 2443 N N . TYR A 1 301 ? -47.281 -5.645 64.079 1.00 91.75 301 TYR A N 1
ATOM 2444 C CA . TYR A 1 301 ? -48.437 -4.830 64.460 1.00 91.75 301 TYR A CA 1
ATOM 2445 C C . TYR A 1 301 ? -49.764 -5.533 64.140 1.00 91.75 301 TYR A C 1
ATOM 2447 O O . TYR A 1 301 ? -50.657 -5.590 64.988 1.00 91.75 301 TYR A O 1
ATOM 2455 N N . ARG A 1 302 ? -49.879 -6.164 62.960 1.00 91.75 302 ARG A N 1
ATOM 2456 C CA . ARG A 1 302 ? -51.045 -6.990 62.590 1.00 91.75 302 ARG A CA 1
ATOM 2457 C C . ARG A 1 302 ? -51.257 -8.154 63.560 1.00 91.75 302 ARG A C 1
ATOM 2459 O O . ARG A 1 302 ? -52.390 -8.391 63.979 1.00 91.75 302 ARG A O 1
ATOM 2466 N N . ILE A 1 303 ? -50.189 -8.844 63.968 1.00 90.38 303 ILE A N 1
ATOM 2467 C CA . ILE A 1 303 ? -50.269 -9.918 64.971 1.00 90.38 303 ILE A CA 1
ATOM 2468 C C . ILE A 1 303 ? -50.728 -9.372 66.328 1.00 90.38 303 ILE A C 1
ATOM 2470 O O . ILE A 1 303 ? -51.576 -9.993 66.976 1.00 90.38 303 ILE A O 1
ATOM 2474 N N . MET A 1 304 ? -50.203 -8.225 66.772 1.00 90.19 304 MET A N 1
ATOM 2475 C CA . MET A 1 304 ? -50.637 -7.601 68.027 1.00 90.19 304 MET A CA 1
ATOM 2476 C C . MET A 1 304 ? -52.118 -7.219 67.996 1.00 90.19 304 MET A C 1
ATOM 2478 O O . MET A 1 304 ? -52.850 -7.591 68.915 1.00 90.19 304 MET A O 1
ATOM 2482 N N . LEU A 1 305 ? -52.582 -6.560 66.930 1.00 91.38 305 LEU A N 1
ATOM 2483 C CA . LEU A 1 305 ? -53.994 -6.210 66.746 1.00 91.38 305 LEU A CA 1
ATOM 2484 C C . LEU A 1 305 ? -54.891 -7.453 66.731 1.00 91.38 305 LEU A C 1
ATOM 2486 O O . LEU A 1 305 ? -55.928 -7.481 67.395 1.00 91.38 305 LEU A O 1
ATOM 2490 N N . TYR A 1 306 ? -54.470 -8.514 66.038 1.00 90.81 306 TYR A N 1
ATOM 2491 C CA . TYR A 1 306 ? -55.194 -9.784 66.019 1.00 90.81 306 TYR A CA 1
ATOM 2492 C C . TYR A 1 306 ? -55.297 -10.407 67.422 1.00 90.81 306 TYR A C 1
ATOM 2494 O O . TYR A 1 306 ? -56.380 -10.823 67.849 1.00 90.81 306 TYR A O 1
ATOM 2502 N N . ARG A 1 307 ? -54.198 -10.419 68.191 1.00 90.62 307 ARG A N 1
ATOM 2503 C CA . ARG A 1 307 ? -54.186 -10.901 69.584 1.00 90.62 307 ARG A CA 1
ATOM 2504 C C . ARG A 1 307 ? -55.072 -10.046 70.496 1.00 90.62 307 ARG A C 1
ATOM 2506 O O . ARG A 1 307 ? -55.806 -10.609 71.312 1.00 90.62 307 ARG A O 1
ATOM 2513 N N . ALA A 1 308 ? -55.037 -8.721 70.356 1.00 90.12 308 ALA A N 1
ATOM 2514 C CA . ALA A 1 308 ? -55.868 -7.794 71.123 1.00 90.12 308 ALA A CA 1
ATOM 2515 C C . ALA A 1 308 ? -57.364 -8.000 70.830 1.00 90.12 308 ALA A C 1
ATOM 2517 O O . ALA A 1 308 ? -58.150 -8.189 71.759 1.00 90.12 308 ALA A O 1
ATOM 2518 N N . SER A 1 309 ? -57.740 -8.093 69.550 1.00 92.44 309 SER A N 1
ATOM 2519 C CA . SER A 1 309 ? -59.105 -8.410 69.101 1.00 92.44 309 SER A CA 1
ATOM 2520 C C . SER A 1 309 ? -59.609 -9.738 69.678 1.00 92.44 309 SER A C 1
ATOM 2522 O O . SER A 1 309 ? -60.720 -9.818 70.209 1.00 92.44 309 SER A O 1
ATOM 2524 N N . LYS A 1 310 ? -58.769 -10.784 69.672 1.00 90.00 310 LYS A N 1
ATOM 2525 C CA . LYS A 1 310 ? -59.119 -12.093 70.246 1.00 90.00 310 LYS A CA 1
ATOM 2526 C C . LYS A 1 310 ? -59.352 -12.021 71.762 1.00 90.00 310 LYS A C 1
ATOM 2528 O O . LYS A 1 310 ? -60.296 -12.642 72.256 1.00 90.00 310 LYS A O 1
ATOM 2533 N N . ARG A 1 311 ? -58.543 -11.250 72.507 1.00 90.06 311 ARG A N 1
ATOM 2534 C CA . ARG A 1 311 ? -58.759 -11.000 73.950 1.00 90.06 311 ARG A CA 1
ATOM 2535 C C . ARG A 1 311 ? -60.055 -10.231 74.201 1.00 90.06 311 ARG A C 1
ATOM 2537 O O . ARG A 1 311 ? -60.810 -10.617 75.090 1.00 90.06 311 ARG A O 1
ATOM 2544 N N . TYR A 1 312 ? -60.335 -9.206 73.397 1.00 88.31 312 TYR A N 1
ATOM 2545 C CA . TYR A 1 312 ? -61.559 -8.412 73.497 1.00 88.31 312 TYR A CA 1
ATOM 2546 C C . TYR A 1 312 ? -62.813 -9.267 73.257 1.00 88.31 312 TYR A C 1
ATOM 2548 O O . TYR A 1 312 ? -63.689 -9.319 74.118 1.00 88.31 312 TYR A O 1
ATOM 2556 N N . LYS A 1 313 ? -62.848 -10.059 72.171 1.00 88.25 313 LYS A N 1
ATOM 2557 C CA . LYS A 1 313 ? -63.946 -11.008 71.893 1.00 88.25 313 LYS A CA 1
ATOM 2558 C C . LYS A 1 313 ? -64.144 -12.034 73.014 1.00 88.25 313 LYS A C 1
ATOM 2560 O O . LYS A 1 313 ? -65.279 -12.375 73.335 1.00 88.25 313 LYS A O 1
ATOM 2565 N N . LYS A 1 314 ? -63.060 -12.533 73.625 1.00 86.56 314 LYS A N 1
ATOM 2566 C CA . LYS A 1 314 ? -63.143 -13.466 74.764 1.00 86.56 314 LYS A CA 1
ATOM 2567 C C . LYS A 1 314 ? -63.729 -12.799 76.014 1.00 86.56 314 LYS A C 1
ATOM 2569 O O . LYS A 1 314 ? -64.452 -13.461 76.752 1.00 86.56 314 LYS A O 1
ATOM 2574 N N . LYS A 1 315 ? -63.432 -11.515 76.249 1.00 86.56 315 LYS A N 1
ATOM 2575 C CA . LYS A 1 315 ? -63.998 -10.739 77.363 1.00 86.56 315 LYS A CA 1
ATOM 2576 C C . LYS A 1 315 ? -65.491 -10.471 77.148 1.00 86.56 315 LYS A C 1
ATOM 2578 O O . LYS A 1 315 ? -66.260 -10.726 78.064 1.00 86.56 315 LYS A O 1
ATOM 2583 N N . LEU A 1 316 ? -65.899 -10.096 75.930 1.00 83.62 316 LEU A N 1
ATOM 2584 C CA . LEU A 1 316 ? -67.307 -9.843 75.585 1.00 83.62 316 LEU A CA 1
ATOM 2585 C C . LEU A 1 316 ? -68.217 -11.058 75.836 1.00 83.62 316 LEU A C 1
ATOM 2587 O O . LEU A 1 316 ? -69.297 -10.911 76.396 1.00 83.62 316 LEU A O 1
ATOM 2591 N N . ARG A 1 317 ? -67.761 -12.274 75.489 1.00 81.50 317 ARG A N 1
ATOM 2592 C CA . ARG A 1 317 ? -68.529 -13.513 75.733 1.00 81.50 317 ARG A CA 1
ATOM 2593 C C . ARG A 1 317 ? -68.762 -13.830 77.211 1.00 81.50 317 ARG A C 1
ATOM 2595 O O . ARG A 1 317 ? -69.634 -14.629 77.508 1.00 81.50 317 ARG A O 1
ATOM 2602 N N . ARG A 1 318 ? -67.965 -13.274 78.128 1.00 79.50 318 ARG A N 1
ATOM 2603 C CA . ARG A 1 318 ? -68.124 -13.514 79.573 1.00 79.50 318 ARG A CA 1
ATOM 2604 C C . ARG A 1 318 ? -69.105 -12.550 80.236 1.00 79.50 318 ARG A C 1
ATOM 2606 O O . ARG A 1 318 ? -69.522 -12.817 81.351 1.00 79.50 318 ARG A O 1
ATOM 2613 N N . THR A 1 319 ? -69.429 -11.433 79.588 1.00 77.81 319 THR A N 1
ATOM 2614 C CA . THR A 1 319 ? -70.236 -10.351 80.175 1.00 77.81 319 THR A CA 1
ATOM 2615 C C . THR A 1 319 ? -71.651 -10.261 79.615 1.00 77.81 319 THR A C 1
ATOM 2617 O O . THR A 1 319 ? -72.437 -9.482 80.139 1.00 77.81 319 THR A O 1
ATOM 2620 N N . MET A 1 320 ? -71.995 -11.025 78.574 1.00 62.44 320 MET A N 1
ATOM 2621 C CA . MET A 1 320 ? -73.376 -11.111 78.093 1.00 62.44 320 MET A CA 1
ATOM 2622 C C . MET A 1 320 ? -74.086 -12.303 78.749 1.00 62.44 320 MET A C 1
ATOM 2624 O O . MET A 1 320 ? -73.686 -13.440 78.486 1.00 62.44 320 MET A O 1
ATOM 2628 N N . PRO A 1 321 ? -75.102 -12.075 79.603 1.00 53.41 321 PRO A N 1
ATOM 2629 C CA . PRO A 1 321 ? -75.980 -13.140 80.064 1.00 53.41 321 PRO A CA 1
ATOM 2630 C C . PRO A 1 321 ? -76.775 -13.681 78.871 1.00 53.41 321 PRO A C 1
ATOM 2632 O O . PRO A 1 321 ? -77.285 -12.910 78.059 1.00 53.41 321 PRO A O 1
ATOM 2635 N N . LEU A 1 322 ? -76.823 -15.010 78.753 1.00 57.28 322 LEU A N 1
ATOM 2636 C CA . LEU A 1 322 ? -77.710 -15.712 77.829 1.00 57.28 322 LEU A CA 1
ATOM 2637 C C . LEU A 1 322 ? -79.149 -15.408 78.259 1.00 57.28 322 LEU A C 1
ATOM 2639 O O . LEU A 1 322 ? -79.586 -15.904 79.296 1.00 57.28 322 LEU A O 1
ATOM 2643 N N . TYR A 1 323 ? -79.812 -14.541 77.499 1.00 52.62 323 TYR A N 1
ATOM 2644 C CA . TYR A 1 323 ? -81.257 -14.345 77.535 1.00 52.62 323 TYR A CA 1
ATOM 2645 C C . TYR A 1 323 ? -81.919 -15.217 76.479 1.00 52.62 323 TYR A C 1
ATOM 2647 O O . TYR A 1 323 ? -81.322 -15.343 75.380 1.00 52.62 323 TYR A O 1
#

Organism: NCBI:txid53620

Foldseek 3Di:
DPPVVVVVVVVVVVVVVVVVPPPDDDDDDDPADPPQDFDDPDDDDDDDDDDDDDDDDDDDDDDDPDDDPPPPPPPPPVADEAEEEAAFQTKGKDFFRDPDDDDPPPDPQKFKDWLNHTDDQPDPQWDDDPRMIMGGRDDQVSFFKMWIDHPPDDTGYIYGYGYDYPDAPAEEAAQAKDKDWQNCLSVCSVQFKKKKFKDQVNHTPDIDTDRHSDTDMDIDGRDDQVSFFKIWIKIARPVVRDIYTRHIGTYDYDYDDDDPVSVVVVVVVVVVVVVVVVVVVVVVVVVVVVVVVVVVVVVVVVVVVVVVVVVVVVVVVVPDDDD

Secondary structure (DSSP, 8-state):
--SHHHHHHHHHHHHHHTSSS----------SS-----------------------------------TTSS-S------EEEEEEETT--EEEE-----PPPTTS---EEEEETTEE----SSSEEEETTEEEESS--GGG-EEEEEEETTS----EEEEEEE-SS--EEEETTS-EEEE---HHHHHHHSSEEEEEEETTEEEEEEEE-SSS--EEEE-S--GGG-EEEEEEEE-TTT--EEEEEEEEEEEEPPPPPHHHHHHHHHHHHHHHHHHHHHHHHHHHHHHHHHHHHHHHHHHHHHHHHHHHHHHHHHHHHS---

pLDDT: mean 74.71, std 23.8, range [25.02, 97.62]

Sequence (323 aa):
MSASIIYLTLILMRIVSAADELDHCSEVQENGCHDNTIHHDEAPSGNITSRTKRSLRSIFKIKIPHLSKDVYKNKLFHWDTHYIRLNEGDTLRLNCCVKMPPKPDEKNDLIWWHNDMSLNATGYRIQSRFPQLVITGMVQNDNGVYWTKRFDKAKSVTYSVTVFTSRPVIRSRAGKNVVFPCHNGPLAEVWGRLRLTWLHNGSVFSFTERPSSVDYRLVLYNVNMDANGRWQCVAMVSATLTSWITNEGVLHIIPKRPGWHDLVFMVERFVTYKIIAFTTVITLLYFLFKCIVFEGTKYGYRIMLYRASKRYKKKLRRTMPLY